Protein AF-A0A3S5E2Q2-F1 (afdb_monomer_lite)

Radius of gyration: 22.26 Å; chains: 1; bounding box: 46×41×60 Å

pLDDT: mean 88.85, std 8.79, range [41.34, 97.56]

Sequence (228 aa):
MKQDWILFTRDFDFSESFKSELSIQLEEKLYKLNNLDKNLKNPIKLIIGMEDLNQSISDGYIYIPAHVYIHDADKIYPITICWKSSDFNDLKAIQKSNLEGKKVDFEWCKDFPFDELKKTLSQEKKYEKINNLSYIIIPKYYPDLVINFNIKRPLFQNEKEIIENIFKKNKNVYVSNLIDDSIMLDFQVDSMNFKEEDFYKDMEYLKTSIKEISEQEFSNQIENVEIR

Foldseek 3Di:
DDLVQEAEPDDDLADPQRSVVLSVQAQVVLCVLQVNDPPDDDQKHKYFDPDPFPWDDDPQKTKGWIWIQGNQVRDIFIFIKMKHFPQDPDPVCNRNDNCVVGDMHIDGDPRPPNVVNNCSVPDDDDWDDAQQATEDADCPPPPKKKKAWAFQDDDDPVLQVVLQVLVVPDVQWDWDRQDPRMIIIHNVDPPVPDDPVVVVVVVVSVVVSVNVNSPDPCSNRTHYMYMD

Secondary structure (DSSP, 8-state):
---TTEEE-S-----HHHHHHHHHHHHHHHHHHTT--TTSPP-EEEEESSS----EEETTEEEEEEEEEETTTTEEEEEEEEEEESS-SSGGGTTTS--TT--EEEEE-TTS-HHHHHHHHHS----EEETTEEEEE--SSTTEEEEEEEESSPPPHHHHHHHHHHHTTSTT-E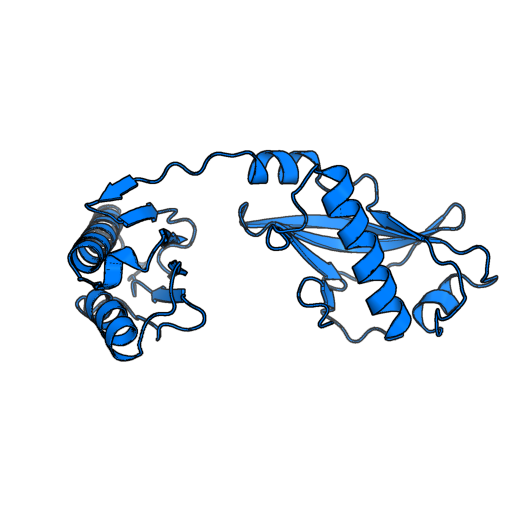E---BTTEEEEE----TTT--HHHHHHHHHHHHHHHHHHHTSGGGGGEEEEEE-

Structure (mmCIF, N/CA/C/O backbone):
data_AF-A0A3S5E2Q2-F1
#
_entry.id   AF-A0A3S5E2Q2-F1
#
loop_
_atom_site.group_PDB
_atom_site.id
_atom_site.type_symbol
_atom_site.label_atom_id
_atom_site.label_alt_id
_atom_site.label_comp_id
_atom_site.label_asym_id
_atom_site.label_entity_id
_atom_site.label_seq_id
_atom_site.pdbx_PDB_ins_code
_atom_site.Cartn_x
_atom_site.Cartn_y
_atom_site.Cartn_z
_atom_site.occupancy
_atom_site.B_iso_or_equiv
_atom_site.auth_seq_id
_atom_site.auth_comp_id
_atom_site.auth_asym_id
_atom_site.auth_atom_id
_atom_site.pdbx_PDB_model_num
ATOM 1 N N . MET A 1 1 ? 12.674 15.400 -7.526 1.00 41.34 1 MET A N 1
ATOM 2 C CA . MET A 1 1 ? 11.449 14.818 -6.936 1.00 41.34 1 MET A CA 1
ATOM 3 C C . MET A 1 1 ? 11.777 13.402 -6.526 1.00 41.34 1 MET A C 1
ATOM 5 O O . MET A 1 1 ? 12.450 12.717 -7.285 1.00 41.34 1 MET A O 1
ATOM 9 N N . LYS A 1 2 ? 11.424 13.017 -5.302 1.00 47.31 2 LYS A N 1
ATOM 10 C CA . LYS A 1 2 ? 11.762 11.708 -4.744 1.00 47.31 2 LYS A CA 1
ATOM 11 C C . LYS A 1 2 ? 10.851 10.658 -5.395 1.00 47.31 2 LYS A C 1
ATOM 13 O O . LYS A 1 2 ? 9.644 10.863 -5.466 1.00 47.31 2 LYS A O 1
ATOM 18 N N . GLN A 1 3 ? 11.448 9.605 -5.947 1.00 63.31 3 GLN A N 1
ATOM 19 C CA . GLN A 1 3 ? 10.796 8.530 -6.711 1.00 63.31 3 GLN A CA 1
ATOM 20 C C . GLN A 1 3 ? 10.057 7.558 -5.768 1.00 63.31 3 GLN A C 1
ATOM 22 O O . GLN A 1 3 ? 10.274 6.353 -5.817 1.00 63.31 3 GLN A O 1
ATOM 27 N N . ASP A 1 4 ? 9.221 8.071 -4.862 1.00 76.38 4 ASP A N 1
ATOM 28 C CA . ASP A 1 4 ? 8.740 7.312 -3.694 1.00 76.38 4 ASP A CA 1
ATOM 29 C C . ASP A 1 4 ? 7.794 6.140 -4.049 1.00 76.38 4 ASP A C 1
ATOM 31 O O . ASP A 1 4 ? 7.521 5.285 -3.205 1.00 76.38 4 ASP A O 1
ATOM 35 N N . TRP A 1 5 ? 7.332 6.053 -5.303 1.00 89.75 5 TRP A N 1
ATOM 36 C CA . TRP A 1 5 ? 6.455 4.983 -5.791 1.00 89.75 5 TRP A CA 1
ATOM 37 C C . TRP A 1 5 ? 7.191 3.833 -6.504 1.00 89.75 5 TRP A C 1
ATOM 39 O O . TRP A 1 5 ? 6.582 2.788 -6.740 1.00 89.75 5 TRP A O 1
ATOM 49 N N . ILE A 1 6 ? 8.490 3.977 -6.809 1.00 92.81 6 ILE A N 1
ATOM 50 C CA . ILE A 1 6 ? 9.323 2.886 -7.340 1.00 92.81 6 ILE A CA 1
ATOM 51 C C . ILE A 1 6 ? 10.301 2.418 -6.262 1.00 92.81 6 ILE A C 1
ATOM 53 O O . ILE A 1 6 ? 11.114 3.183 -5.752 1.00 92.81 6 ILE A O 1
ATOM 57 N N . LEU A 1 7 ? 10.259 1.127 -5.944 1.00 91.19 7 LEU A N 1
ATOM 58 C CA . LEU A 1 7 ? 11.210 0.462 -5.066 1.00 91.19 7 LEU A CA 1
ATOM 59 C C . LEU A 1 7 ? 12.163 -0.408 -5.882 1.00 91.19 7 LEU A C 1
ATOM 61 O O . LEU A 1 7 ? 11.762 -1.409 -6.474 1.00 91.19 7 LEU A O 1
ATOM 65 N N . PHE A 1 8 ? 13.444 -0.063 -5.842 1.00 89.69 8 PHE A N 1
ATOM 66 C CA . PHE A 1 8 ? 14.520 -0.926 -6.312 1.00 89.69 8 PHE A CA 1
ATOM 67 C C . PHE A 1 8 ? 15.005 -1.775 -5.134 1.00 89.69 8 PHE A C 1
ATOM 69 O O . PHE A 1 8 ? 15.515 -1.237 -4.155 1.00 89.69 8 PHE A O 1
ATOM 76 N N . THR A 1 9 ? 14.801 -3.093 -5.184 1.00 86.94 9 THR A N 1
ATOM 77 C CA . THR A 1 9 ? 15.109 -3.993 -4.051 1.00 86.94 9 THR A CA 1
ATOM 78 C C . THR A 1 9 ? 16.547 -4.506 -4.046 1.00 86.94 9 THR A C 1
ATOM 80 O O . THR A 1 9 ? 16.950 -5.188 -3.108 1.00 86.94 9 THR A O 1
ATOM 83 N N . ARG A 1 10 ? 17.319 -4.214 -5.095 1.00 79.88 10 ARG A N 1
ATOM 84 C CA . ARG A 1 10 ? 18.750 -4.516 -5.198 1.00 79.88 10 ARG A CA 1
ATOM 85 C C . ARG A 1 10 ? 19.470 -3.284 -5.747 1.00 79.88 10 ARG A C 1
ATOM 87 O O . ARG A 1 10 ? 18.849 -2.441 -6.398 1.00 79.88 10 ARG A O 1
ATOM 94 N N . ASP A 1 11 ? 20.777 -3.210 -5.522 1.00 73.69 11 ASP A N 1
ATOM 95 C CA . ASP A 1 11 ? 21.614 -2.185 -6.140 1.00 73.69 11 ASP A CA 1
ATOM 96 C C . ASP A 1 11 ? 21.771 -2.482 -7.632 1.00 73.69 11 ASP A C 1
ATOM 98 O O . ASP A 1 11 ? 22.485 -3.398 -8.048 1.00 73.69 11 ASP A O 1
ATOM 102 N N . PHE A 1 12 ? 21.057 -1.710 -8.445 1.00 78.19 12 PHE A N 1
ATOM 103 C CA . PHE A 1 12 ? 21.212 -1.724 -9.892 1.00 78.19 12 PHE A CA 1
ATOM 104 C C . PHE A 1 12 ? 22.205 -0.660 -10.319 1.00 78.19 12 PHE A C 1
ATOM 106 O O . PHE A 1 12 ? 22.134 0.478 -9.858 1.00 78.19 12 PHE A O 1
ATOM 113 N N . ASP A 1 13 ? 23.012 -0.989 -11.325 1.00 81.12 13 ASP A N 1
ATOM 114 C CA . ASP A 1 13 ? 23.841 -0.033 -12.071 1.00 81.12 13 ASP A CA 1
ATOM 115 C C . ASP A 1 13 ? 22.999 0.937 -12.935 1.00 81.12 13 ASP A C 1
ATOM 117 O O . ASP A 1 13 ? 23.451 1.433 -13.966 1.00 81.12 13 ASP A O 1
ATOM 121 N N . PHE A 1 14 ? 21.745 1.194 -12.561 1.00 89.00 14 PHE A N 1
ATOM 122 C CA . PHE A 1 14 ? 20.898 2.153 -13.250 1.00 89.00 14 PHE A CA 1
ATOM 123 C C . PHE A 1 14 ? 21.359 3.561 -12.905 1.00 89.00 14 PHE A C 1
ATOM 125 O O . PHE A 1 14 ? 21.438 3.922 -11.729 1.00 89.00 14 PHE A O 1
ATOM 132 N N . SER A 1 15 ? 21.630 4.368 -13.928 1.00 91.06 15 SER A N 1
ATOM 133 C CA . SER A 1 15 ? 21.950 5.774 -13.723 1.00 91.06 15 SER A CA 1
ATOM 134 C C . SER A 1 15 ? 20.762 6.504 -13.092 1.00 91.06 15 SER A C 1
ATOM 136 O O . SER A 1 15 ? 19.599 6.155 -13.314 1.00 91.06 15 SER A O 1
ATOM 138 N N . GLU A 1 16 ? 21.031 7.568 -12.340 1.00 90.44 16 GLU A N 1
ATOM 139 C CA . GLU A 1 16 ? 19.962 8.375 -11.738 1.00 90.44 16 GLU A CA 1
ATOM 140 C C . GLU A 1 16 ? 19.037 8.991 -12.799 1.00 90.44 16 GLU A C 1
ATOM 142 O O . GLU A 1 16 ? 17.820 9.028 -12.618 1.00 90.44 16 GLU A O 1
ATOM 147 N N . SER A 1 17 ? 19.590 9.382 -13.955 1.00 92.44 17 SER A N 1
ATOM 148 C CA . SER A 1 17 ? 18.786 9.845 -15.092 1.00 92.44 17 SER A CA 1
ATOM 149 C C . SER A 1 17 ? 17.863 8.752 -15.637 1.00 92.44 17 SER A C 1
ATOM 151 O O . SER A 1 17 ? 16.717 9.040 -15.959 1.00 92.44 17 SER A O 1
ATOM 153 N N . PHE A 1 18 ? 18.315 7.492 -15.674 1.00 92.31 18 PHE A N 1
ATOM 154 C CA . PHE A 1 18 ? 17.492 6.366 -16.110 1.00 92.31 18 PHE A CA 1
ATOM 155 C C . PHE A 1 18 ? 16.336 6.117 -15.144 1.00 92.31 18 PHE A C 1
ATOM 157 O O . PHE A 1 18 ? 15.191 6.030 -15.577 1.00 92.31 18 PHE A O 1
ATOM 164 N N . LYS A 1 19 ? 16.615 6.061 -13.835 1.00 91.81 19 LYS A N 1
ATOM 165 C CA . LYS A 1 19 ? 15.576 5.879 -12.807 1.00 91.81 19 LYS A CA 1
ATOM 166 C C . LYS A 1 19 ? 14.544 7.008 -12.849 1.00 91.81 19 LYS A C 1
ATOM 168 O O . LYS A 1 19 ? 13.346 6.753 -12.751 1.00 91.81 19 LYS A O 1
ATOM 173 N N . SER A 1 20 ? 15.008 8.246 -13.032 1.00 91.50 20 SER A N 1
ATOM 174 C CA . SER A 1 20 ? 14.138 9.420 -13.115 1.00 91.50 20 SER A CA 1
ATOM 175 C C . SER A 1 20 ? 13.231 9.368 -14.340 1.00 91.50 20 SER A C 1
ATOM 177 O O . SER A 1 20 ? 12.025 9.558 -14.210 1.00 91.50 20 SER A O 1
ATOM 179 N N . GLU A 1 21 ? 13.789 9.083 -15.512 1.00 93.12 21 GLU A N 1
ATOM 180 C CA . GLU A 1 21 ? 13.037 9.067 -16.767 1.00 93.12 21 GLU A CA 1
ATOM 181 C C . GLU A 1 21 ? 12.033 7.905 -16.816 1.00 93.12 21 GLU A C 1
ATOM 183 O O . GLU A 1 21 ? 10.875 8.096 -17.187 1.00 93.12 21 GLU A O 1
ATOM 188 N N . LEU A 1 22 ? 12.446 6.724 -16.336 1.00 93.75 22 LEU A N 1
ATOM 189 C CA . LEU A 1 22 ? 11.574 5.566 -16.127 1.00 93.75 22 LEU A CA 1
ATOM 190 C C . LEU A 1 22 ? 10.376 5.938 -15.247 1.00 93.75 22 LEU A C 1
ATOM 192 O O . LEU A 1 22 ? 9.230 5.677 -15.613 1.00 93.75 22 LEU A O 1
ATOM 196 N N . SER A 1 23 ? 10.643 6.569 -14.099 1.00 92.69 23 SER A N 1
ATOM 197 C CA . SER A 1 23 ? 9.610 7.002 -13.159 1.00 92.69 23 SER A CA 1
ATOM 198 C C . SER A 1 23 ? 8.630 7.973 -13.807 1.00 92.69 23 SER A C 1
ATOM 200 O O . SER A 1 23 ? 7.424 7.766 -13.725 1.00 92.69 23 SER A O 1
ATOM 202 N N . ILE A 1 24 ? 9.125 9.017 -14.469 1.00 91.31 24 ILE A N 1
ATOM 203 C CA . ILE A 1 24 ? 8.272 10.052 -15.064 1.00 91.31 24 ILE A CA 1
ATOM 204 C C . ILE A 1 24 ? 7.375 9.448 -16.148 1.00 91.31 24 ILE A C 1
ATOM 206 O O . ILE A 1 24 ? 6.155 9.608 -16.110 1.00 91.31 24 ILE A O 1
ATOM 210 N N . GLN A 1 25 ? 7.954 8.714 -17.100 1.00 94.19 25 GLN A N 1
ATOM 211 C CA . GLN A 1 25 ? 7.199 8.220 -18.250 1.00 94.19 25 GLN A CA 1
ATOM 212 C C . GLN A 1 25 ? 6.174 7.145 -17.872 1.00 94.19 25 GLN A C 1
ATOM 214 O O . GLN A 1 25 ? 5.041 7.181 -18.363 1.00 94.19 25 GLN A O 1
ATOM 219 N N . LEU A 1 26 ? 6.536 6.196 -17.001 1.00 93.81 26 LEU A N 1
ATOM 220 C CA . LEU A 1 26 ? 5.606 5.146 -16.579 1.00 93.81 26 LEU A CA 1
ATOM 221 C C . LEU A 1 26 ? 4.450 5.706 -15.747 1.00 93.81 26 LEU A C 1
ATOM 223 O O . LEU A 1 26 ? 3.305 5.287 -15.939 1.00 93.81 26 LEU A O 1
ATOM 227 N N . GLU A 1 27 ? 4.722 6.678 -14.876 1.00 91.06 27 GLU A N 1
ATOM 228 C CA . GLU A 1 27 ? 3.695 7.359 -14.090 1.00 91.06 27 GLU A CA 1
ATOM 229 C C . GLU A 1 27 ? 2.741 8.159 -14.987 1.00 91.06 27 GLU A C 1
ATOM 231 O O . GLU A 1 27 ? 1.521 8.025 -14.887 1.00 91.06 27 GLU A O 1
ATOM 236 N N . GLU A 1 28 ? 3.265 8.928 -15.945 1.00 89.56 28 GLU A N 1
ATOM 237 C CA . GLU A 1 28 ? 2.422 9.641 -16.907 1.00 89.56 28 GLU A CA 1
ATOM 238 C C . GLU A 1 28 ? 1.508 8.701 -17.699 1.00 89.56 28 GLU A C 1
ATOM 240 O O . GLU A 1 28 ? 0.336 9.019 -17.930 1.00 89.56 28 GLU A O 1
ATOM 245 N N . LYS A 1 29 ? 2.034 7.548 -18.131 1.00 90.50 29 LYS A N 1
ATOM 246 C CA . LYS A 1 29 ? 1.256 6.532 -18.850 1.00 90.50 29 LYS A CA 1
ATOM 247 C C . LYS A 1 29 ? 0.212 5.882 -17.947 1.00 90.50 29 LYS A C 1
ATOM 249 O O . LYS A 1 29 ? -0.908 5.672 -18.404 1.00 90.50 29 LYS A O 1
ATOM 254 N N . LEU A 1 30 ? 0.526 5.643 -16.674 1.00 88.81 30 LEU A N 1
ATOM 255 C CA . LEU A 1 30 ? -0.420 5.119 -15.688 1.00 88.81 30 LEU A CA 1
ATOM 256 C C . LEU A 1 30 ? -1.647 6.030 -15.536 1.00 88.81 30 LEU A C 1
ATOM 258 O O . LEU A 1 30 ? -2.782 5.554 -15.631 1.00 88.81 30 LEU A O 1
ATOM 262 N N . TYR A 1 31 ? -1.430 7.337 -15.346 1.00 84.62 31 TYR A N 1
ATOM 263 C CA . TYR A 1 31 ? -2.525 8.302 -15.198 1.00 84.62 31 TYR A CA 1
ATOM 264 C C . TYR A 1 31 ? -3.343 8.445 -16.489 1.00 84.62 31 TYR A C 1
ATOM 266 O O . TYR A 1 31 ? -4.573 8.490 -16.435 1.00 84.62 31 TYR A O 1
ATOM 274 N N . LYS A 1 32 ? -2.683 8.452 -17.659 1.00 83.94 32 LYS A N 1
ATOM 275 C CA . LYS A 1 32 ? -3.361 8.507 -18.968 1.00 83.94 32 LYS A CA 1
ATOM 276 C C . LYS A 1 32 ? -4.234 7.277 -19.227 1.00 83.94 32 LYS A C 1
ATOM 278 O O . LYS A 1 32 ? -5.341 7.427 -19.731 1.00 83.94 32 LYS A O 1
ATOM 283 N N . LEU A 1 33 ? -3.752 6.077 -18.901 1.00 73.81 33 LEU A N 1
ATOM 284 C CA . LEU A 1 33 ? -4.445 4.822 -19.223 1.00 73.81 33 LEU A CA 1
ATOM 285 C C . LEU A 1 33 ? -5.701 4.594 -18.380 1.00 73.81 33 LEU A C 1
ATOM 287 O O . LEU A 1 33 ? -6.652 3.977 -18.852 1.00 73.81 33 LEU A O 1
ATOM 291 N N . ASN A 1 34 ? -5.736 5.130 -17.162 1.00 67.31 34 ASN A N 1
ATOM 292 C CA . ASN A 1 34 ? -6.840 4.896 -16.236 1.00 67.31 34 ASN A CA 1
ATOM 293 C C . ASN A 1 34 ? -7.812 6.081 -16.101 1.00 67.31 34 ASN A C 1
ATOM 295 O O . ASN A 1 34 ? -8.714 6.012 -15.269 1.00 67.31 34 ASN A O 1
ATOM 299 N N . ASN A 1 35 ? -7.649 7.160 -16.885 1.00 67.06 35 ASN A N 1
ATOM 300 C CA . ASN A 1 35 ? -8.346 8.441 -16.666 1.00 67.06 35 ASN A CA 1
ATOM 301 C C . ASN A 1 35 ? -8.274 8.898 -15.197 1.00 67.06 35 ASN A C 1
ATOM 303 O O . ASN A 1 35 ? -9.215 9.497 -14.675 1.00 67.06 35 ASN A O 1
ATOM 307 N N . LEU A 1 36 ? -7.177 8.565 -14.515 1.00 66.88 36 LEU A N 1
ATOM 308 C CA . LEU A 1 36 ? -7.003 8.939 -13.121 1.00 66.88 36 LEU A CA 1
ATOM 309 C C . LEU A 1 36 ? -6.711 10.429 -13.071 1.00 66.88 36 LEU A C 1
ATOM 311 O O . LEU A 1 36 ? -5.894 10.938 -13.843 1.00 66.88 36 LEU A O 1
ATOM 315 N N . ASP A 1 37 ? -7.377 11.122 -12.152 1.00 61.66 37 ASP A N 1
ATOM 316 C CA . ASP A 1 37 ? -7.002 12.487 -11.824 1.00 61.66 37 ASP A CA 1
ATOM 317 C C . ASP A 1 37 ? -5.540 12.478 -11.354 1.00 61.66 37 ASP A C 1
ATOM 319 O O . ASP A 1 37 ? -5.174 11.723 -10.453 1.00 61.66 37 ASP A O 1
ATOM 323 N N . LYS A 1 38 ? -4.698 13.313 -11.971 1.00 60.50 38 LYS A N 1
ATOM 324 C CA . LYS A 1 38 ? -3.284 13.467 -11.598 1.00 60.50 38 LYS A CA 1
ATOM 325 C C . LYS A 1 38 ? -3.105 13.956 -10.155 1.00 60.50 38 LYS A C 1
ATOM 327 O O . LYS A 1 38 ? -1.994 13.906 -9.641 1.00 60.50 38 LYS A O 1
ATOM 332 N N . ASN A 1 39 ? -4.176 14.440 -9.524 1.00 57.09 39 ASN A N 1
ATOM 333 C CA . ASN A 1 39 ? -4.201 14.833 -8.118 1.00 57.09 39 ASN A CA 1
ATOM 334 C C . ASN A 1 39 ? -4.416 13.654 -7.151 1.00 57.09 39 ASN A C 1
ATOM 336 O O . ASN A 1 39 ? -4.304 13.842 -5.940 1.00 57.09 39 ASN A O 1
ATOM 340 N N . LEU A 1 40 ? -4.738 12.452 -7.645 1.00 63.94 40 LEU A N 1
ATOM 341 C CA . LEU A 1 40 ? -4.820 11.255 -6.808 1.00 63.94 40 LEU A CA 1
ATOM 342 C C . LEU A 1 40 ? -3.415 10.815 -6.391 1.00 63.94 40 LEU A C 1
ATOM 344 O O . LEU A 1 40 ? -2.482 10.821 -7.191 1.00 63.94 40 LEU A O 1
ATOM 348 N N . LYS A 1 41 ? -3.274 10.385 -5.133 1.00 70.50 41 LYS A N 1
ATOM 349 C CA . LYS A 1 41 ? -2.068 9.690 -4.668 1.00 70.50 41 LYS A CA 1
ATOM 350 C C . LYS A 1 41 ? -1.840 8.463 -5.557 1.00 70.50 41 LYS A C 1
ATOM 352 O O . LYS A 1 41 ? -2.800 7.755 -5.862 1.00 70.50 41 LYS A O 1
ATOM 357 N N . ASN A 1 42 ? -0.588 8.216 -5.955 1.00 76.81 42 ASN A N 1
ATOM 358 C CA . ASN A 1 42 ? -0.253 7.096 -6.834 1.00 76.81 42 ASN A CA 1
ATOM 359 C C . ASN A 1 42 ? -0.803 5.780 -6.235 1.00 76.81 42 ASN A C 1
ATOM 361 O O . ASN A 1 42 ? -0.443 5.433 -5.106 1.00 76.81 42 ASN A O 1
ATOM 365 N N . PRO A 1 43 ? -1.710 5.075 -6.940 1.00 84.12 43 PRO A N 1
ATOM 366 C CA . PRO A 1 43 ? -2.420 3.926 -6.383 1.00 84.12 43 PRO A CA 1
ATOM 367 C C . PRO A 1 43 ? -1.571 2.656 -6.331 1.00 84.12 43 PRO A C 1
ATOM 369 O O . PRO A 1 43 ? -2.016 1.637 -5.789 1.00 84.12 43 PRO A O 1
ATOM 372 N N . ILE A 1 44 ? -0.367 2.700 -6.906 1.00 90.81 44 ILE A N 1
ATOM 373 C CA . ILE A 1 44 ? 0.518 1.554 -7.005 1.00 90.81 44 ILE A CA 1
ATOM 374 C C . ILE A 1 44 ? 1.919 1.852 -6.480 1.00 90.81 44 ILE A C 1
ATOM 376 O O . ILE A 1 44 ? 2.402 2.982 -6.501 1.00 90.81 44 ILE A O 1
ATOM 380 N N . LYS A 1 45 ? 2.611 0.776 -6.114 1.00 93.12 45 LYS A N 1
ATOM 381 C CA . LYS A 1 45 ? 4.057 0.751 -5.934 1.00 93.12 45 LYS A CA 1
ATOM 382 C C . LYS A 1 45 ? 4.666 -0.210 -6.946 1.00 93.12 45 LYS A C 1
ATOM 384 O O . LYS A 1 45 ? 4.298 -1.385 -6.979 1.00 93.12 45 LYS A O 1
ATOM 389 N N . LEU A 1 46 ? 5.585 0.282 -7.769 1.00 94.25 46 LEU A N 1
ATOM 390 C CA . LEU A 1 46 ? 6.364 -0.548 -8.685 1.00 94.25 46 LEU A CA 1
ATOM 391 C C . LEU A 1 46 ? 7.594 -1.068 -7.950 1.00 94.25 46 LEU A C 1
ATOM 393 O O . LEU A 1 46 ? 8.321 -0.303 -7.326 1.00 94.25 46 LEU A O 1
ATOM 397 N N . ILE A 1 47 ? 7.842 -2.365 -8.028 1.00 93.75 47 ILE A N 1
ATOM 398 C CA . ILE A 1 47 ? 8.959 -3.023 -7.367 1.00 93.75 47 ILE A CA 1
ATOM 399 C C . ILE A 1 47 ? 9.805 -3.710 -8.433 1.00 93.75 47 ILE A C 1
ATOM 401 O O . ILE A 1 47 ? 9.330 -4.586 -9.154 1.00 93.75 47 ILE A O 1
ATOM 405 N N . ILE A 1 48 ? 11.070 -3.317 -8.534 1.00 91.69 48 ILE A N 1
ATOM 406 C CA . ILE A 1 48 ? 12.024 -3.864 -9.500 1.00 91.69 48 ILE A CA 1
ATOM 407 C C . ILE A 1 48 ? 13.122 -4.577 -8.715 1.00 91.69 48 ILE A C 1
ATOM 409 O O . ILE A 1 48 ? 13.740 -3.975 -7.835 1.00 91.69 48 ILE A O 1
ATOM 413 N N . GLY A 1 49 ? 13.373 -5.850 -9.045 1.00 86.94 49 GLY A N 1
ATOM 414 C CA . GLY A 1 49 ? 14.446 -6.636 -8.424 1.00 86.94 49 GLY A CA 1
ATOM 415 C C . GLY A 1 49 ? 14.049 -7.721 -7.432 1.00 86.94 49 GLY A C 1
ATOM 416 O O . GLY A 1 49 ? 14.935 -8.259 -6.760 1.00 86.94 49 GLY A O 1
ATOM 417 N N . MET A 1 50 ? 12.755 -8.008 -7.262 1.00 83.00 50 MET A N 1
ATOM 418 C CA . MET A 1 50 ? 12.327 -9.095 -6.369 1.00 83.00 50 MET A CA 1
ATOM 419 C C . MET A 1 50 ? 12.815 -10.452 -6.886 1.00 83.00 50 MET A C 1
ATOM 421 O O . MET A 1 50 ? 13.386 -11.234 -6.129 1.00 83.00 50 MET A O 1
ATOM 425 N N . GLU A 1 51 ? 12.672 -10.686 -8.187 1.00 77.06 51 GLU A N 1
ATOM 426 C CA . GLU A 1 51 ? 13.137 -11.893 -8.870 1.00 77.06 51 GLU A CA 1
ATOM 427 C C . GLU A 1 51 ? 14.470 -11.662 -9.589 1.00 77.06 51 GLU A C 1
ATOM 429 O O . GLU A 1 51 ? 14.960 -10.531 -9.697 1.00 77.06 51 GLU A O 1
ATOM 434 N N . ASP A 1 52 ? 15.071 -12.744 -10.085 1.00 68.56 52 ASP A N 1
ATOM 435 C CA . ASP A 1 52 ? 16.255 -12.641 -10.929 1.00 68.56 52 ASP A CA 1
ATOM 436 C C . ASP A 1 52 ? 15.917 -11.919 -12.233 1.00 68.56 52 ASP A C 1
ATOM 438 O O . ASP A 1 52 ? 15.038 -12.311 -13.001 1.00 68.56 52 ASP A O 1
ATOM 442 N N . LEU A 1 53 ? 16.646 -10.830 -12.475 1.00 65.44 53 LEU A N 1
ATOM 443 C CA . LEU A 1 53 ? 16.471 -9.940 -13.617 1.00 65.44 53 LEU A CA 1
ATOM 444 C C . LEU A 1 53 ? 17.056 -10.559 -14.881 1.00 65.44 53 LEU A C 1
ATOM 446 O O . LEU A 1 53 ? 18.006 -10.031 -15.463 1.00 65.44 53 LEU A O 1
ATOM 450 N N . ASN A 1 54 ? 16.484 -11.675 -15.318 1.00 72.50 54 ASN A N 1
ATOM 451 C CA . ASN A 1 54 ? 16.748 -12.222 -16.638 1.00 72.50 54 ASN A CA 1
ATOM 452 C C . ASN A 1 54 ? 16.156 -11.269 -17.678 1.00 72.50 54 ASN A C 1
ATOM 454 O O . ASN A 1 54 ? 15.045 -11.451 -18.168 1.00 72.50 54 ASN A O 1
ATOM 458 N N . GLN A 1 55 ? 16.906 -10.206 -17.971 1.00 82.31 55 GLN A N 1
ATOM 459 C CA . GLN A 1 55 ? 16.551 -9.240 -18.994 1.00 82.31 55 GLN A CA 1
ATOM 460 C C . GLN A 1 55 ? 16.496 -9.977 -20.327 1.00 82.31 55 GLN A C 1
ATOM 462 O O . GLN A 1 55 ? 17.456 -10.656 -20.706 1.00 82.31 55 GLN A O 1
ATOM 467 N N . SER A 1 56 ? 15.394 -9.825 -21.048 1.00 87.69 56 SER A N 1
ATOM 468 C CA . SER A 1 56 ? 15.294 -10.326 -22.415 1.00 87.69 56 SER A CA 1
ATOM 469 C C . SER A 1 56 ? 15.323 -9.160 -23.391 1.00 87.69 56 SER A C 1
ATOM 471 O O . SER A 1 56 ? 14.902 -8.047 -23.073 1.00 87.69 56 SER A O 1
ATOM 473 N N . ILE A 1 57 ? 15.890 -9.407 -24.570 1.00 89.00 57 ILE A N 1
ATOM 474 C CA . ILE A 1 57 ? 15.945 -8.437 -25.659 1.00 89.00 57 ILE A CA 1
ATOM 475 C C . ILE A 1 57 ? 15.197 -9.050 -26.835 1.00 89.00 57 ILE A C 1
ATOM 477 O O . ILE A 1 57 ? 15.594 -10.106 -27.323 1.00 89.00 57 ILE A O 1
ATOM 481 N N . SER A 1 58 ? 14.127 -8.395 -27.274 1.00 88.56 58 SER A N 1
ATOM 482 C CA . SER A 1 58 ? 13.343 -8.792 -28.449 1.00 88.56 58 SER A CA 1
ATOM 483 C C . SER A 1 58 ? 12.845 -7.547 -29.163 1.00 88.56 58 SER A C 1
ATOM 485 O O . SER A 1 58 ? 12.514 -6.561 -28.513 1.00 88.56 58 SER A O 1
ATOM 487 N N . ASP A 1 59 ? 12.814 -7.575 -30.494 1.00 86.12 59 ASP A N 1
ATOM 488 C CA . ASP A 1 59 ? 12.199 -6.527 -31.324 1.00 86.12 59 ASP A CA 1
ATOM 489 C C . ASP A 1 59 ? 12.687 -5.091 -31.029 1.00 86.12 59 ASP A C 1
ATOM 491 O O . ASP A 1 59 ? 11.947 -4.119 -31.167 1.00 86.12 59 ASP A O 1
ATOM 495 N N . GLY A 1 60 ? 13.951 -4.945 -30.609 1.00 86.12 60 GLY A N 1
ATOM 496 C CA . GLY A 1 60 ? 14.551 -3.652 -30.251 1.00 86.12 60 GLY A CA 1
ATOM 497 C C 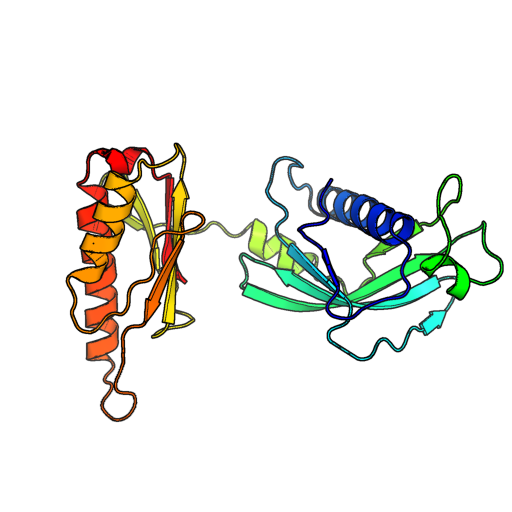. GLY A 1 60 ? 14.175 -3.124 -28.861 1.00 86.12 60 GLY A C 1
ATOM 498 O O . GLY A 1 60 ? 14.541 -1.999 -28.523 1.00 86.12 60 GLY A O 1
ATOM 499 N N . TYR A 1 61 ? 13.480 -3.922 -28.053 1.00 91.88 61 TYR A N 1
ATOM 500 C CA . TYR A 1 61 ? 13.131 -3.622 -26.669 1.00 91.88 61 TYR A CA 1
ATOM 501 C C . TYR A 1 61 ? 13.977 -4.434 -25.693 1.00 91.88 61 TYR A C 1
ATOM 503 O O . TYR A 1 61 ? 14.332 -5.583 -25.963 1.00 9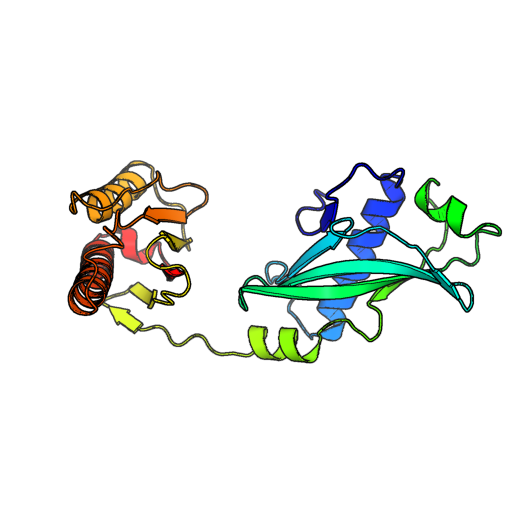1.88 61 TYR A O 1
ATOM 511 N N . ILE A 1 62 ? 14.247 -3.849 -24.528 1.00 91.88 62 ILE A N 1
ATOM 512 C CA . ILE A 1 62 ? 14.648 -4.588 -23.331 1.00 91.88 62 ILE A CA 1
ATOM 513 C C . ILE A 1 62 ? 13.421 -4.772 -22.458 1.00 91.88 62 ILE A C 1
ATOM 515 O O . ILE A 1 62 ? 12.705 -3.808 -22.201 1.00 91.88 62 ILE A O 1
ATOM 519 N N . TYR A 1 63 ? 13.227 -5.990 -21.970 1.00 92.94 63 TYR A N 1
ATOM 520 C CA . TYR A 1 63 ? 12.166 -6.365 -21.050 1.00 92.94 63 TYR A CA 1
ATOM 521 C C . TYR A 1 63 ? 12.766 -6.731 -19.698 1.00 92.94 63 TYR A C 1
ATOM 523 O O . TYR A 1 63 ? 13.733 -7.497 -19.628 1.00 92.94 63 TYR A O 1
ATOM 531 N N . ILE A 1 64 ? 12.176 -6.202 -18.630 1.00 91.12 64 ILE A N 1
ATOM 532 C CA . ILE A 1 64 ? 12.540 -6.516 -17.253 1.00 91.12 64 ILE A CA 1
ATOM 533 C C . ILE A 1 64 ? 11.316 -7.000 -16.477 1.00 91.12 64 ILE A C 1
ATOM 535 O O . ILE A 1 64 ? 10.290 -6.314 -16.494 1.00 91.12 64 ILE A O 1
ATOM 539 N N . PRO A 1 65 ? 11.439 -8.128 -15.750 1.00 92.81 65 PRO A N 1
ATOM 540 C CA . PRO A 1 65 ? 10.426 -8.538 -14.794 1.00 92.81 65 PRO A CA 1
ATOM 541 C C . PRO A 1 65 ? 10.393 -7.562 -13.615 1.00 92.81 65 PRO A C 1
ATOM 543 O O . PRO A 1 65 ? 11.422 -7.151 -13.069 1.00 92.81 65 PRO A O 1
ATOM 546 N N . ALA A 1 66 ? 9.188 -7.194 -13.217 1.00 94.00 66 ALA A N 1
ATOM 547 C CA . ALA A 1 66 ? 8.907 -6.314 -12.100 1.00 94.00 66 ALA A CA 1
ATOM 548 C C . ALA A 1 66 ? 7.624 -6.774 -11.402 1.00 94.00 66 ALA A C 1
ATOM 550 O O . ALA A 1 66 ? 6.979 -7.738 -11.807 1.00 94.00 66 ALA A O 1
ATOM 551 N N . HIS A 1 67 ? 7.260 -6.087 -10.331 1.00 94.62 67 HIS A N 1
ATOM 552 C CA . HIS A 1 67 ? 6.024 -6.332 -9.610 1.00 94.62 67 HIS A CA 1
ATOM 553 C C . HIS A 1 67 ? 5.282 -5.025 -9.394 1.00 94.62 67 HIS A C 1
ATOM 555 O O . HIS A 1 67 ? 5.887 -4.002 -9.087 1.00 94.62 67 HIS A O 1
ATOM 561 N N . VAL A 1 68 ? 3.963 -5.062 -9.513 1.00 94.50 68 VAL A N 1
ATOM 562 C CA . VAL A 1 68 ? 3.096 -3.939 -9.166 1.00 94.50 68 VAL A CA 1
ATOM 563 C C . VAL A 1 68 ? 2.279 -4.326 -7.954 1.00 94.50 68 VAL A C 1
ATOM 565 O O . VAL A 1 68 ? 1.492 -5.270 -7.997 1.00 94.50 68 VAL A O 1
ATOM 568 N N . TYR A 1 69 ? 2.472 -3.588 -6.868 1.00 92.88 69 TYR A N 1
ATOM 569 C CA . TYR A 1 69 ? 1.619 -3.657 -5.695 1.00 92.88 69 TYR A CA 1
ATOM 570 C C . TYR A 1 69 ? 0.513 -2.615 -5.813 1.00 92.88 69 TYR A C 1
ATOM 572 O O . TYR A 1 69 ? 0.803 -1.431 -5.962 1.00 92.88 69 TYR A O 1
ATOM 580 N N . ILE A 1 70 ? -0.743 -3.046 -5.736 1.00 89.56 70 ILE A N 1
ATOM 581 C CA . ILE A 1 70 ? -1.906 -2.156 -5.716 1.00 89.56 70 ILE A CA 1
ATOM 582 C C . ILE A 1 70 ? -2.330 -1.975 -4.259 1.00 89.56 70 ILE A C 1
ATOM 584 O O . ILE A 1 70 ? -2.825 -2.922 -3.647 1.00 89.56 70 ILE A O 1
ATOM 588 N N . HIS A 1 71 ? -2.166 -0.764 -3.720 1.00 82.69 71 HIS A N 1
ATOM 589 C CA . HIS A 1 71 ? -2.354 -0.478 -2.292 1.00 82.69 71 HIS A CA 1
ATOM 590 C C . HIS A 1 71 ? -3.759 -0.827 -1.781 1.00 82.69 71 HIS A C 1
ATOM 592 O O . HIS A 1 71 ? -3.915 -1.415 -0.714 1.00 82.69 71 HIS A O 1
ATOM 598 N N . ASP A 1 72 ? -4.799 -0.493 -2.545 1.00 78.25 72 ASP A N 1
ATOM 599 C CA . ASP A 1 72 ? -6.188 -0.718 -2.127 1.00 78.25 72 ASP A CA 1
ATOM 600 C C . ASP A 1 72 ? -6.663 -2.160 -2.304 1.00 78.25 72 ASP A C 1
ATOM 602 O O . ASP A 1 72 ? -7.508 -2.626 -1.545 1.00 78.25 72 ASP A O 1
ATOM 606 N N . ALA A 1 73 ? -6.119 -2.879 -3.287 1.00 80.81 73 ALA A N 1
ATOM 607 C CA . ALA A 1 73 ? -6.404 -4.303 -3.449 1.00 80.81 73 ALA A CA 1
ATOM 608 C C . ALA A 1 73 ? -5.588 -5.155 -2.479 1.00 80.81 73 ALA A C 1
ATOM 610 O O . ALA A 1 73 ? -5.935 -6.315 -2.250 1.00 80.81 73 ALA A O 1
ATOM 611 N N . ASP A 1 74 ? -4.483 -4.589 -1.992 1.00 82.38 74 ASP A N 1
ATOM 612 C CA . ASP A 1 74 ? -3.470 -5.271 -1.218 1.00 82.38 74 ASP A CA 1
ATOM 613 C C . ASP A 1 74 ? -3.058 -6.594 -1.895 1.00 82.38 74 ASP A C 1
ATOM 615 O O . ASP A 1 74 ? -3.192 -7.713 -1.383 1.00 82.38 74 ASP A O 1
ATOM 619 N N . LYS A 1 75 ? -2.653 -6.426 -3.157 1.00 87.56 75 LYS A N 1
ATOM 620 C CA . LYS A 1 75 ? -2.268 -7.488 -4.085 1.00 87.56 75 LYS A CA 1
ATOM 621 C C . LYS A 1 75 ? -1.039 -7.072 -4.865 1.00 87.56 75 LYS A C 1
ATOM 623 O O . LYS A 1 75 ? -0.925 -5.920 -5.285 1.00 87.56 75 LYS A O 1
ATOM 628 N N . ILE A 1 76 ? -0.160 -8.040 -5.083 1.00 92.44 76 ILE A N 1
ATOM 629 C CA . ILE A 1 76 ? 1.031 -7.908 -5.913 1.00 92.44 76 ILE A CA 1
ATOM 630 C C . ILE A 1 76 ? 0.803 -8.702 -7.199 1.00 92.44 76 ILE A C 1
ATOM 632 O O . ILE A 1 76 ? 0.358 -9.848 -7.145 1.00 92.44 76 ILE A O 1
ATOM 636 N N . TYR A 1 77 ? 1.134 -8.096 -8.334 1.00 93.44 77 TYR A N 1
ATOM 637 C CA . TYR A 1 77 ? 1.081 -8.724 -9.649 1.00 93.44 77 TYR A CA 1
ATOM 638 C C . TYR A 1 77 ? 2.485 -8.761 -10.255 1.00 93.44 77 TYR A C 1
ATOM 640 O O . TYR A 1 77 ? 3.126 -7.705 -10.305 1.00 93.44 77 TYR A O 1
ATOM 648 N N . PRO A 1 78 ? 2.972 -9.926 -10.714 1.00 93.44 78 PRO A N 1
ATOM 649 C CA . PRO A 1 78 ? 4.159 -9.977 -11.553 1.00 93.44 78 PRO A CA 1
ATOM 650 C C . PRO A 1 78 ? 3.828 -9.341 -12.904 1.00 93.44 78 PRO A C 1
ATOM 652 O O . PRO A 1 78 ? 2.769 -9.597 -13.477 1.00 93.44 78 PRO A O 1
ATOM 655 N N . ILE A 1 79 ? 4.719 -8.485 -13.387 1.00 94.69 79 ILE A N 1
ATOM 656 C CA . ILE A 1 79 ? 4.552 -7.748 -14.638 1.00 94.69 79 ILE A CA 1
ATOM 657 C C . ILE A 1 79 ? 5.884 -7.631 -15.370 1.00 94.69 79 ILE A C 1
ATOM 659 O O . ILE A 1 79 ? 6.953 -7.890 -14.812 1.00 94.69 79 ILE A O 1
ATOM 663 N N . THR A 1 80 ? 5.826 -7.109 -16.587 1.00 94.62 80 THR A N 1
ATOM 664 C CA . THR A 1 80 ? 7.000 -6.738 -17.357 1.00 94.62 80 THR A CA 1
ATOM 665 C C . THR A 1 80 ? 6.967 -5.240 -17.648 1.00 94.62 80 THR A C 1
ATOM 667 O O . THR A 1 80 ? 5.960 -4.671 -18.075 1.00 94.62 80 THR A O 1
ATOM 670 N N . ILE A 1 81 ? 8.099 -4.577 -17.439 1.00 94.81 81 ILE A N 1
ATOM 671 C CA . ILE A 1 81 ? 8.347 -3.233 -17.968 1.00 94.81 81 ILE A CA 1
ATOM 672 C C . ILE A 1 81 ? 9.319 -3.351 -19.129 1.00 94.81 81 ILE A C 1
ATOM 674 O O . ILE A 1 81 ? 10.210 -4.205 -19.114 1.00 94.81 81 ILE A O 1
ATOM 678 N N . CYS A 1 82 ? 9.167 -2.507 -20.141 1.00 94.50 82 CYS A N 1
ATOM 679 C CA . CYS A 1 82 ? 10.100 -2.510 -21.254 1.00 94.50 82 CYS A CA 1
ATOM 680 C C . CYS A 1 82 ? 10.489 -1.111 -21.690 1.00 94.50 82 CYS A C 1
ATOM 682 O O . CYS A 1 82 ? 9.823 -0.125 -21.375 1.00 94.50 82 CYS A O 1
ATOM 684 N N . TRP A 1 83 ? 11.599 -1.027 -22.409 1.00 94.44 83 TRP A N 1
ATOM 685 C CA . TRP A 1 83 ? 11.997 0.210 -23.056 1.00 94.44 83 TRP A CA 1
ATOM 686 C C . TRP A 1 83 ? 12.804 -0.049 -24.311 1.00 94.44 83 TRP A C 1
ATOM 688 O O . TRP A 1 83 ? 13.375 -1.122 -24.509 1.00 94.44 83 TRP A O 1
ATOM 698 N N . LYS A 1 84 ? 12.872 0.979 -25.147 1.00 93.88 84 LYS A N 1
ATOM 699 C CA . LYS A 1 84 ? 13.702 1.016 -26.349 1.00 93.88 84 LYS A CA 1
ATOM 700 C C . LYS A 1 84 ? 14.332 2.389 -26.511 1.00 93.88 84 LYS A C 1
ATOM 702 O O . LYS A 1 84 ? 13.913 3.359 -25.883 1.00 93.88 84 LYS A O 1
ATOM 707 N N . SER A 1 85 ? 15.317 2.478 -27.392 1.00 91.50 85 SER A N 1
ATOM 708 C CA . SER A 1 85 ? 15.894 3.753 -27.798 1.00 91.50 85 SER A CA 1
ATOM 709 C C . SER A 1 85 ? 16.353 3.702 -29.247 1.00 91.50 85 SER A C 1
ATOM 711 O O . SER A 1 85 ? 16.849 2.674 -29.704 1.00 91.50 85 SER A O 1
ATOM 713 N N . SER A 1 86 ? 16.208 4.822 -29.954 1.00 88.06 86 SER A N 1
ATOM 714 C CA . SER A 1 86 ? 16.835 5.050 -31.260 1.00 88.06 86 SER A CA 1
ATOM 715 C C . SER A 1 86 ? 18.277 5.547 -31.158 1.00 88.06 86 SER A C 1
ATOM 717 O O . SER A 1 86 ? 19.005 5.507 -32.145 1.00 88.06 86 SER A O 1
ATOM 719 N N . ASP A 1 87 ? 18.683 6.035 -29.986 1.00 88.69 87 ASP A N 1
ATOM 720 C CA . ASP A 1 87 ? 19.920 6.802 -29.807 1.00 88.69 87 ASP A CA 1
ATOM 721 C C . ASP A 1 87 ? 21.071 5.933 -29.274 1.00 88.69 87 ASP A C 1
ATOM 723 O O . ASP A 1 87 ? 22.188 6.412 -29.073 1.00 88.69 87 ASP A O 1
ATOM 727 N N . PHE A 1 88 ? 20.809 4.643 -29.045 1.00 86.06 88 PHE A N 1
ATOM 728 C CA . PHE A 1 88 ? 21.777 3.672 -28.550 1.00 86.06 88 PHE A CA 1
ATOM 729 C C . PHE A 1 88 ? 21.871 2.463 -29.479 1.00 86.06 88 PHE A C 1
ATOM 731 O O . PHE A 1 88 ? 20.872 1.811 -29.769 1.00 86.06 88 PHE A O 1
ATOM 738 N N . ASN A 1 89 ? 23.099 2.119 -29.873 1.00 82.38 89 ASN A N 1
ATOM 739 C CA . ASN A 1 89 ? 23.384 0.893 -30.628 1.00 82.38 89 ASN A CA 1
ATOM 740 C C . ASN A 1 89 ? 23.420 -0.348 -29.722 1.00 82.38 89 ASN A C 1
ATOM 742 O O . ASN A 1 89 ? 23.004 -1.427 -30.134 1.00 82.38 89 ASN A O 1
ATOM 746 N N . ASP A 1 90 ? 23.920 -0.196 -28.490 1.00 84.75 90 ASP A N 1
ATOM 747 C CA . ASP A 1 90 ? 23.868 -1.231 -27.456 1.00 84.75 90 ASP A CA 1
ATOM 748 C C . ASP A 1 90 ? 22.770 -0.888 -26.451 1.00 84.75 90 ASP A C 1
ATOM 750 O O . ASP A 1 90 ? 22.907 0.027 -25.634 1.00 84.75 90 ASP A O 1
ATOM 754 N N . LEU A 1 91 ? 21.676 -1.645 -26.503 1.00 79.62 91 LEU A N 1
ATOM 755 C CA . LEU A 1 91 ? 20.535 -1.431 -25.623 1.00 79.62 91 LEU A CA 1
ATOM 756 C C . LEU A 1 91 ? 20.908 -1.646 -24.146 1.00 79.62 91 LEU A C 1
ATOM 758 O O . LEU A 1 91 ? 20.374 -0.959 -23.275 1.00 79.62 91 LEU A O 1
ATOM 762 N N . LYS A 1 92 ? 21.851 -2.547 -23.832 1.00 81.00 92 LYS A N 1
ATOM 763 C CA . LYS A 1 92 ? 22.252 -2.807 -22.436 1.00 81.00 92 LYS A CA 1
ATOM 764 C C . LYS A 1 92 ? 22.979 -1.614 -21.819 1.00 81.00 92 LYS A C 1
ATOM 766 O O . LYS A 1 92 ? 22.911 -1.411 -20.608 1.00 81.00 92 LYS A O 1
ATOM 771 N N . ALA A 1 93 ? 23.623 -0.788 -22.644 1.00 86.38 93 ALA A N 1
ATOM 772 C CA . ALA A 1 93 ? 24.297 0.425 -22.196 1.00 86.38 93 ALA A CA 1
ATOM 773 C C . ALA A 1 93 ? 23.320 1.531 -21.760 1.00 86.38 93 ALA A C 1
ATOM 775 O O . ALA A 1 93 ? 23.724 2.416 -21.001 1.00 86.38 93 ALA A O 1
ATOM 776 N N . ILE A 1 94 ? 22.049 1.482 -22.187 1.00 89.00 94 ILE A N 1
ATOM 777 C CA . ILE A 1 94 ? 21.028 2.490 -21.850 1.00 89.00 94 ILE A CA 1
ATOM 778 C C . ILE A 1 94 ? 20.912 2.646 -20.330 1.00 89.00 94 ILE A C 1
ATOM 780 O O . ILE A 1 94 ? 20.972 3.762 -19.820 1.00 89.00 94 ILE A O 1
ATOM 784 N N . GLN A 1 95 ? 20.821 1.523 -19.610 1.00 88.00 95 GLN A N 1
ATOM 785 C CA . GLN A 1 95 ? 20.616 1.475 -18.158 1.00 88.00 95 GLN A CA 1
ATOM 786 C C . GLN A 1 95 ? 21.689 2.241 -17.375 1.00 88.00 95 GLN A C 1
ATOM 788 O O . GLN A 1 95 ? 21.374 2.931 -16.411 1.00 88.00 95 GLN A O 1
ATOM 793 N N . LYS A 1 96 ? 22.952 2.154 -17.809 1.00 89.50 96 LYS A N 1
ATOM 794 C CA . LYS A 1 96 ? 24.100 2.758 -17.110 1.00 89.50 96 LYS A CA 1
ATOM 795 C C . LYS A 1 96 ? 24.445 4.165 -17.603 1.00 89.50 96 LYS A C 1
ATOM 797 O O . LYS A 1 96 ? 25.311 4.829 -17.041 1.00 89.50 96 LYS A O 1
ATOM 802 N N . SER A 1 97 ? 23.809 4.616 -18.680 1.00 87.44 97 SER A N 1
ATOM 803 C CA . SER A 1 97 ? 24.163 5.864 -19.352 1.00 87.44 97 SER A CA 1
ATOM 804 C C . SER A 1 97 ? 23.431 7.065 -18.769 1.00 87.44 97 SER A C 1
ATOM 806 O O . SER A 1 97 ? 22.307 6.941 -18.290 1.00 87.44 97 SER A O 1
ATOM 808 N N . ASN A 1 98 ? 24.030 8.255 -18.885 1.00 89.19 98 ASN A N 1
ATOM 809 C CA . ASN A 1 98 ? 23.274 9.499 -18.749 1.00 89.19 98 ASN A CA 1
ATOM 810 C C . ASN A 1 98 ? 22.300 9.620 -19.936 1.00 89.19 98 ASN A C 1
ATOM 812 O O . ASN A 1 98 ? 22.727 9.482 -21.093 1.00 89.19 98 ASN A O 1
ATOM 816 N N . LEU A 1 99 ? 21.017 9.826 -19.639 1.00 90.06 99 LEU A N 1
ATOM 817 C CA . LEU A 1 99 ? 19.936 9.952 -20.618 1.00 90.06 99 LEU A CA 1
ATOM 818 C C . LEU A 1 99 ? 19.656 11.397 -21.053 1.00 90.06 99 LEU A C 1
ATOM 820 O O . LEU A 1 99 ? 18.807 11.614 -21.910 1.00 90.06 99 LEU A O 1
ATOM 824 N N . GLU A 1 100 ? 20.365 12.388 -20.511 1.00 88.50 100 GLU A N 1
ATOM 825 C CA . GLU A 1 100 ? 20.184 13.791 -20.892 1.00 88.50 100 GLU A CA 1
ATOM 826 C C . GLU A 1 100 ? 20.336 14.000 -22.411 1.00 88.50 100 GLU A C 1
ATOM 828 O O . GLU A 1 100 ? 21.355 13.650 -23.010 1.00 88.50 100 GLU A O 1
ATOM 833 N N . GLY A 1 101 ? 19.290 14.546 -23.041 1.00 85.44 101 GLY A N 1
ATOM 834 C CA . GLY A 1 101 ? 19.238 14.780 -24.488 1.00 85.44 101 GLY A CA 1
ATOM 835 C C . GLY A 1 101 ? 19.065 13.524 -25.352 1.00 85.44 101 GLY A C 1
ATOM 836 O O . GLY A 1 101 ? 19.106 13.640 -26.575 1.00 85.44 101 GLY A O 1
ATOM 837 N N . LYS A 1 102 ? 18.861 12.345 -24.750 1.00 90.31 102 LYS A N 1
ATOM 838 C CA . LYS A 1 102 ? 18.646 11.071 -25.450 1.00 90.31 102 LYS A CA 1
ATOM 839 C C . LYS A 1 102 ? 17.193 10.626 -25.341 1.00 90.31 102 LYS A C 1
ATOM 841 O O . LYS A 1 102 ? 16.537 10.845 -24.328 1.00 90.31 102 LYS A O 1
ATOM 846 N N . LYS A 1 103 ? 16.696 9.954 -26.373 1.00 89.44 103 LYS A N 1
ATOM 847 C CA . LYS A 1 103 ? 15.330 9.430 -26.439 1.00 89.44 103 LYS A CA 1
ATOM 848 C C . LYS A 1 103 ? 15.290 7.982 -25.987 1.00 89.44 103 LYS A C 1
ATOM 850 O O . LYS A 1 103 ? 15.780 7.097 -26.687 1.00 89.44 103 LYS A O 1
ATOM 855 N N . VAL A 1 104 ? 14.685 7.737 -24.833 1.00 94.25 104 VAL A N 1
ATOM 856 C CA . VAL A 1 104 ? 14.365 6.393 -24.344 1.00 94.25 104 VAL A CA 1
ATOM 857 C C . VAL A 1 104 ? 12.872 6.351 -24.064 1.00 94.25 104 VAL A C 1
ATOM 859 O O . VAL A 1 104 ? 12.375 7.187 -23.314 1.00 94.25 104 VAL A O 1
ATOM 862 N N . ASP A 1 105 ? 12.172 5.397 -24.673 1.00 95.00 105 ASP A N 1
ATOM 863 C CA . ASP A 1 105 ? 10.729 5.228 -24.507 1.00 95.00 105 ASP A CA 1
ATOM 864 C C . ASP A 1 105 ? 10.467 4.081 -23.529 1.00 95.00 105 ASP A C 1
ATOM 866 O O . ASP A 1 105 ? 10.744 2.927 -23.863 1.00 95.00 105 ASP A O 1
ATOM 870 N N . PHE A 1 106 ? 9.918 4.384 -22.351 1.00 95.75 106 PHE A N 1
ATOM 871 C CA . PHE A 1 106 ? 9.542 3.396 -21.332 1.00 95.75 106 PHE A CA 1
ATOM 872 C C . PHE A 1 106 ? 8.061 3.029 -21.423 1.00 95.75 106 PHE A C 1
ATOM 874 O O . PHE A 1 106 ? 7.211 3.909 -21.534 1.00 95.75 106 PHE A O 1
ATOM 881 N N . GLU A 1 107 ? 7.721 1.747 -21.351 1.00 95.06 107 GLU A N 1
ATOM 882 C CA . GLU A 1 107 ? 6.366 1.222 -21.549 1.00 95.06 107 GLU A CA 1
ATOM 883 C C . GLU A 1 107 ? 5.985 0.199 -20.467 1.00 95.06 107 GLU A C 1
ATOM 885 O O . GLU A 1 107 ? 6.803 -0.614 -20.022 1.00 95.06 107 GLU A O 1
ATOM 890 N N . TRP A 1 108 ? 4.699 0.205 -20.106 1.00 94.44 108 TRP A N 1
ATOM 891 C CA . TRP A 1 108 ? 4.059 -0.928 -19.442 1.00 94.44 108 TRP A CA 1
ATOM 892 C C . TRP A 1 108 ? 3.813 -2.022 -20.486 1.00 94.44 108 TRP A C 1
ATOM 894 O O . TRP A 1 108 ? 3.250 -1.744 -21.547 1.00 94.44 108 TRP A O 1
ATOM 904 N N . CYS A 1 109 ? 4.226 -3.262 -20.218 1.00 94.00 109 CYS A N 1
ATOM 905 C CA . CYS A 1 109 ? 3.918 -4.364 -21.127 1.00 94.00 109 CYS A CA 1
ATOM 906 C C . CYS A 1 109 ? 2.450 -4.803 -21.009 1.00 94.00 109 CYS A C 1
ATOM 908 O O . CYS A 1 109 ? 1.684 -4.332 -20.170 1.00 94.00 109 CYS A O 1
ATOM 910 N N . LYS A 1 110 ? 2.049 -5.728 -21.890 1.00 90.56 110 LYS A N 1
ATOM 911 C CA . LYS A 1 110 ? 0.670 -6.239 -21.986 1.00 90.56 110 LYS A CA 1
ATOM 912 C C . LYS A 1 110 ? 0.184 -6.973 -20.734 1.00 90.56 110 LYS A C 1
ATOM 914 O O . LYS A 1 110 ? -1.015 -7.164 -20.589 1.00 90.56 110 LYS A O 1
ATOM 919 N N . ASP A 1 111 ? 1.105 -7.429 -19.897 1.00 92.88 111 ASP A N 1
ATOM 920 C CA . ASP A 1 111 ? 0.834 -8.139 -18.649 1.00 92.88 111 ASP A CA 1
ATOM 921 C C . ASP A 1 111 ? 0.566 -7.195 -17.467 1.00 92.88 111 ASP A C 1
ATOM 923 O O . ASP A 1 111 ? 0.267 -7.661 -16.371 1.00 92.88 111 ASP A O 1
ATOM 927 N N . PHE A 1 112 ? 0.629 -5.873 -17.668 1.00 93.50 112 PHE A N 1
ATOM 928 C CA . PHE A 1 112 ? 0.228 -4.925 -16.638 1.00 93.50 112 PHE A CA 1
ATOM 929 C C . PHE A 1 112 ? -1.275 -5.075 -16.309 1.00 93.50 112 PHE A C 1
ATOM 931 O O . PHE A 1 112 ? -2.104 -5.050 -17.225 1.00 93.50 112 PHE A O 1
ATOM 938 N N . PRO A 1 113 ? -1.656 -5.183 -15.019 1.00 91.00 113 PRO A N 1
ATOM 939 C CA . PRO A 1 113 ? -3.010 -5.537 -14.583 1.00 91.00 113 PRO A CA 1
ATOM 940 C C . PRO A 1 113 ? -3.970 -4.334 -14.632 1.00 91.00 113 PRO A C 1
ATOM 942 O O . PRO A 1 113 ? -4.437 -3.832 -13.605 1.00 91.00 113 PRO A O 1
ATOM 945 N N . PHE A 1 114 ? -4.232 -3.813 -15.835 1.00 86.56 114 PHE A N 1
ATOM 946 C CA . PHE A 1 114 ? -5.072 -2.625 -16.030 1.00 86.56 114 PHE A CA 1
ATOM 947 C C . PHE A 1 114 ? -6.507 -2.833 -15.547 1.00 86.56 114 PHE A C 1
ATOM 949 O O . PHE A 1 114 ? -7.062 -1.953 -14.889 1.00 86.56 114 PHE A O 1
ATOM 956 N N . ASP A 1 115 ? -7.106 -3.983 -15.850 1.00 85.50 115 ASP A N 1
ATOM 957 C CA . ASP A 1 115 ? -8.499 -4.257 -15.501 1.00 85.50 115 ASP A CA 1
ATOM 958 C C . ASP A 1 115 ? -8.676 -4.416 -13.988 1.00 85.50 115 ASP A C 1
ATOM 960 O O . ASP A 1 115 ? -9.623 -3.872 -13.413 1.00 85.50 115 ASP A O 1
ATOM 964 N N . GLU A 1 116 ? -7.744 -5.094 -13.317 1.00 86.88 116 GLU A N 1
ATOM 965 C CA . GLU A 1 116 ? -7.728 -5.224 -11.862 1.00 86.88 116 GLU A CA 1
ATOM 966 C C . GLU A 1 116 ? -7.528 -3.870 -11.192 1.00 86.88 116 GLU A C 1
ATOM 968 O O . GLU A 1 116 ? -8.278 -3.536 -10.274 1.00 86.88 116 GLU A O 1
ATOM 973 N N . LEU A 1 117 ? -6.567 -3.072 -11.668 1.00 86.19 117 LEU A N 1
ATOM 974 C CA . LEU A 1 117 ? -6.326 -1.733 -11.142 1.00 86.19 117 LEU A CA 1
ATOM 975 C C . LEU A 1 117 ? -7.572 -0.858 -11.293 1.00 86.19 117 LEU A C 1
ATOM 977 O O . LEU A 1 117 ? -8.037 -0.274 -10.316 1.00 86.19 117 LEU A O 1
ATOM 981 N N . LYS A 1 118 ? -8.166 -0.819 -12.488 1.00 82.69 118 LYS A N 1
ATOM 982 C CA . LYS A 1 118 ? -9.390 -0.056 -12.744 1.00 82.69 118 LYS A CA 1
ATOM 983 C C . LYS A 1 118 ? -10.536 -0.524 -11.856 1.00 82.69 118 LYS A C 1
ATOM 985 O O . LYS A 1 118 ? -11.229 0.305 -11.268 1.00 82.69 118 LYS A O 1
ATOM 990 N N . LYS A 1 119 ? -10.728 -1.838 -11.723 1.00 82.94 119 LYS A N 1
ATOM 991 C CA . LYS A 1 119 ? -11.760 -2.413 -10.857 1.00 82.94 119 LYS A CA 1
ATOM 992 C C . LYS A 1 119 ? -11.564 -1.971 -9.412 1.00 82.94 119 LYS A C 1
ATOM 994 O O . LYS A 1 119 ? -12.517 -1.474 -8.823 1.00 82.94 119 LYS A O 1
ATOM 999 N N . THR A 1 120 ? -10.351 -2.088 -8.876 1.00 81.38 120 THR A N 1
ATOM 1000 C CA . THR A 1 120 ? -10.024 -1.666 -7.509 1.00 81.38 120 THR A CA 1
ATOM 1001 C C . THR A 1 120 ? -10.284 -0.179 -7.293 1.00 81.38 120 THR A C 1
ATOM 1003 O O . THR A 1 120 ? -10.920 0.178 -6.310 1.00 81.38 120 THR A O 1
ATOM 1006 N N . LEU A 1 121 ? -9.863 0.681 -8.222 1.00 78.00 121 LEU A N 1
ATOM 1007 C CA . LEU A 1 121 ? -10.028 2.133 -8.090 1.00 78.00 121 LEU A CA 1
ATOM 1008 C C . LEU A 1 121 ? -11.474 2.599 -8.284 1.00 78.00 121 LEU A C 1
ATOM 1010 O O . LEU A 1 121 ? -11.870 3.627 -7.745 1.00 78.00 121 LEU A O 1
ATOM 1014 N N . SER A 1 122 ? -12.272 1.846 -9.041 1.00 76.00 122 SER A N 1
ATOM 1015 C CA . SER A 1 122 ? -13.702 2.119 -9.230 1.00 76.00 122 SER A CA 1
ATOM 1016 C C . SER A 1 122 ? -14.597 1.517 -8.146 1.00 76.00 122 SER A C 1
ATOM 1018 O O . SER A 1 122 ? -15.792 1.812 -8.105 1.00 76.00 122 SER A O 1
ATOM 1020 N N . GLN A 1 123 ? -14.056 0.641 -7.295 1.00 77.88 123 GLN A N 1
ATOM 1021 C CA . GLN A 1 123 ? -14.845 -0.037 -6.283 1.00 77.88 123 GLN A CA 1
ATOM 1022 C C . GLN A 1 123 ? -15.181 0.938 -5.156 1.00 77.88 123 GLN A C 1
ATOM 1024 O O . GLN A 1 123 ? -14.316 1.366 -4.396 1.00 77.88 123 GLN A O 1
ATOM 1029 N N . GLU A 1 124 ? -16.465 1.260 -5.025 1.00 77.50 124 GLU A N 1
ATOM 1030 C CA . GLU A 1 124 ? -16.948 2.092 -3.932 1.00 77.50 124 GLU A CA 1
ATOM 1031 C C . GLU A 1 124 ? -16.732 1.367 -2.594 1.00 77.50 124 GLU A C 1
ATOM 1033 O O . GLU A 1 124 ? -17.279 0.284 -2.346 1.00 77.50 124 GLU A O 1
ATOM 1038 N N . LYS A 1 125 ? -15.902 1.959 -1.728 1.00 82.06 125 LYS A N 1
ATOM 1039 C CA . LYS A 1 125 ? -15.721 1.495 -0.352 1.00 82.06 125 LYS A CA 1
ATOM 1040 C C . LYS A 1 125 ? -17.009 1.784 0.422 1.00 82.06 125 LYS A C 1
ATOM 1042 O O . LYS A 1 125 ? -17.452 2.927 0.506 1.00 82.06 125 LYS A O 1
ATOM 1047 N N . LYS A 1 126 ? -17.615 0.742 0.993 1.00 86.81 126 LYS A N 1
ATOM 1048 C CA . LYS A 1 126 ? -18.806 0.875 1.838 1.00 86.81 126 LYS A CA 1
ATOM 1049 C C . LYS A 1 126 ? -18.375 1.134 3.272 1.00 86.81 126 LYS A C 1
ATOM 1051 O O . LYS A 1 126 ? -18.004 0.201 3.977 1.00 86.81 126 LYS A O 1
ATOM 1056 N N . TYR A 1 127 ? -18.427 2.394 3.674 1.00 91.19 127 TYR A N 1
ATOM 1057 C CA . TYR A 1 127 ? -18.159 2.780 5.051 1.00 91.19 127 TYR A CA 1
ATOM 1058 C C . TYR A 1 127 ? -19.407 2.615 5.914 1.00 91.19 127 TYR A C 1
ATOM 1060 O O . TYR A 1 127 ? -20.510 3.012 5.533 1.00 91.19 127 TYR A O 1
ATOM 1068 N N . GLU A 1 128 ? -19.209 2.070 7.105 1.00 94.69 128 GLU A N 1
ATOM 1069 C CA . GLU A 1 128 ? -20.131 2.251 8.214 1.00 94.69 128 GLU A CA 1
ATOM 1070 C C . GLU A 1 128 ? -19.962 3.668 8.774 1.00 94.69 128 GLU A C 1
ATOM 1072 O O . GLU A 1 128 ? -18.914 4.301 8.614 1.00 94.69 128 GLU A O 1
ATOM 1077 N N . LYS A 1 129 ? -21.006 4.198 9.414 1.00 94.44 129 LYS A N 1
ATOM 1078 C CA . LYS A 1 129 ? -20.981 5.547 9.980 1.00 94.44 129 LYS A CA 1
ATOM 1079 C C . LYS A 1 129 ? -21.425 5.531 11.430 1.00 94.44 129 LYS A C 1
ATOM 1081 O O . LYS A 1 129 ? -22.501 5.026 11.745 1.00 94.44 129 LYS A O 1
ATOM 1086 N N . ILE A 1 130 ? -20.627 6.160 12.284 1.00 94.50 130 ILE A N 1
ATOM 1087 C CA . ILE A 1 130 ? -20.953 6.409 13.683 1.00 94.50 130 ILE A CA 1
ATOM 1088 C C . ILE A 1 130 ? -20.676 7.873 14.007 1.00 94.50 130 ILE A C 1
ATOM 1090 O O . ILE A 1 130 ? -19.578 8.381 13.791 1.00 94.50 130 ILE A O 1
ATOM 1094 N N . ASN A 1 131 ? -21.710 8.584 14.459 1.00 92.38 131 ASN A N 1
ATOM 1095 C CA . ASN A 1 131 ? -21.682 10.039 14.606 1.00 92.38 131 ASN A CA 1
ATOM 1096 C C . ASN A 1 131 ? -21.215 10.729 13.303 1.00 92.38 131 ASN A C 1
ATOM 1098 O O . ASN A 1 131 ? -21.851 10.604 12.251 1.00 92.38 131 ASN A O 1
ATOM 1102 N N . ASN A 1 132 ? -20.115 11.471 13.364 1.00 88.56 132 ASN A N 1
ATOM 1103 C CA . ASN A 1 132 ? -19.467 12.148 12.242 1.00 88.56 132 ASN A CA 1
ATOM 1104 C C . ASN A 1 132 ? -18.354 11.316 11.577 1.00 88.56 132 ASN A C 1
ATOM 1106 O O . ASN A 1 132 ? -17.862 11.725 10.525 1.00 88.56 132 ASN A O 1
ATOM 1110 N N . LEU A 1 133 ? -17.984 10.168 12.148 1.00 94.50 133 LEU A N 1
ATOM 1111 C CA . LEU A 1 133 ? -16.866 9.348 11.703 1.00 94.50 133 LEU A CA 1
ATOM 1112 C C . LEU A 1 133 ? -17.351 8.215 10.793 1.00 94.50 133 LEU A C 1
ATOM 1114 O O . LEU A 1 133 ? -18.276 7.473 11.128 1.00 94.50 133 LEU A O 1
ATOM 1118 N N . SER A 1 134 ? -16.717 8.084 9.631 1.00 95.88 134 SER A N 1
ATOM 1119 C CA . SER A 1 134 ? -16.936 6.956 8.721 1.00 95.88 134 SER A CA 1
ATOM 1120 C C . SER A 1 134 ? -15.811 5.945 8.912 1.00 95.88 134 SER A C 1
ATOM 1122 O O . SER A 1 134 ? -14.659 6.348 9.051 1.00 95.88 134 SER A O 1
ATOM 1124 N N . TYR A 1 135 ? -16.105 4.650 8.928 1.00 96.56 135 TYR A N 1
ATOM 1125 C CA . TYR A 1 135 ? -15.076 3.628 9.096 1.00 96.56 135 TYR A CA 1
ATOM 1126 C C . TYR A 1 135 ? -15.379 2.352 8.315 1.00 96.56 135 TYR A C 1
ATOM 1128 O O . TYR A 1 135 ? -16.516 2.089 7.930 1.00 96.56 135 TYR A O 1
ATOM 1136 N N . ILE A 1 136 ? -14.343 1.559 8.071 1.00 95.06 136 ILE A N 1
ATOM 1137 C CA . ILE A 1 136 ? -14.451 0.217 7.505 1.00 95.06 136 ILE A CA 1
ATOM 1138 C C . ILE A 1 136 ? -13.460 -0.703 8.217 1.00 95.06 136 ILE A C 1
ATOM 1140 O O . ILE A 1 136 ? -12.330 -0.305 8.504 1.00 95.06 136 ILE A O 1
ATOM 1144 N N . ILE A 1 137 ? -13.894 -1.930 8.506 1.00 94.00 137 ILE A N 1
ATOM 1145 C CA . ILE A 1 137 ? -13.054 -2.976 9.095 1.00 94.00 137 ILE A CA 1
ATOM 1146 C C . ILE A 1 137 ? -12.920 -4.100 8.074 1.00 94.00 137 ILE A C 1
ATOM 1148 O O . ILE A 1 137 ? -13.909 -4.724 7.691 1.00 94.00 137 ILE A O 1
ATOM 1152 N N . ILE A 1 138 ? -11.694 -4.345 7.626 1.00 91.38 138 ILE A N 1
ATOM 1153 C CA . ILE A 1 138 ? -11.330 -5.406 6.691 1.00 91.38 138 ILE A CA 1
ATOM 1154 C C . ILE A 1 138 ? -10.315 -6.296 7.415 1.00 91.38 138 ILE A C 1
ATOM 1156 O O . ILE A 1 138 ? -9.123 -6.099 7.240 1.00 91.38 138 ILE A O 1
ATOM 1160 N N . PRO A 1 139 ? -10.738 -7.261 8.248 1.00 89.69 139 PRO A N 1
ATOM 1161 C CA . PRO A 1 139 ? -9.840 -7.977 9.157 1.00 89.69 139 PRO A CA 1
ATOM 1162 C C . PRO A 1 139 ? -9.057 -9.088 8.433 1.00 89.69 139 PRO A C 1
ATOM 1164 O O . PRO A 1 139 ? -9.115 -10.255 8.812 1.00 89.69 139 PRO A O 1
ATOM 1167 N N . LYS A 1 140 ? -8.368 -8.747 7.338 1.00 85.38 140 LYS A N 1
ATOM 1168 C CA . LYS A 1 140 ? -7.644 -9.701 6.485 1.00 85.38 140 LYS A CA 1
ATOM 1169 C C . LYS A 1 140 ? -6.400 -10.239 7.187 1.00 85.38 140 LYS A C 1
ATOM 1171 O O . LYS A 1 140 ? -6.061 -11.401 6.976 1.00 85.38 140 LYS A O 1
ATOM 1176 N N . TYR A 1 141 ? -5.751 -9.403 7.998 1.00 86.56 141 TYR A N 1
ATOM 1177 C CA . TYR A 1 141 ? -4.487 -9.719 8.664 1.00 86.56 141 TYR A CA 1
ATOM 1178 C C . TYR A 1 141 ? -4.605 -10.018 10.157 1.00 86.56 141 TYR A C 1
ATOM 1180 O O . TYR A 1 141 ? -3.592 -10.235 10.815 1.00 86.56 141 TYR A O 1
ATOM 1188 N N . TYR A 1 142 ? -5.832 -10.122 10.674 1.00 89.69 142 TYR A N 1
ATOM 1189 C CA . TYR A 1 142 ? -6.073 -10.482 12.069 1.00 89.69 142 TYR A CA 1
ATOM 1190 C C . TYR A 1 142 ? -5.244 -11.724 12.480 1.00 89.69 142 TYR A C 1
ATOM 1192 O O . TYR A 1 142 ? -5.265 -12.726 11.754 1.00 89.69 142 TYR A O 1
ATOM 1200 N N . PRO A 1 143 ? -4.544 -11.700 13.633 1.00 92.25 143 PRO A N 1
ATOM 1201 C CA . PRO A 1 143 ? -4.680 -10.748 14.746 1.00 92.25 143 PRO A CA 1
ATOM 1202 C C . PRO A 1 143 ? -3.876 -9.446 14.631 1.00 92.25 143 PRO A C 1
ATOM 1204 O O . PRO A 1 143 ? -4.033 -8.579 15.490 1.00 92.25 143 PRO A O 1
ATOM 1207 N N . ASP A 1 144 ? -3.064 -9.287 13.588 1.00 93.31 144 ASP A N 1
ATOM 1208 C CA . ASP A 1 144 ? -2.253 -8.094 13.353 1.00 93.31 144 ASP A CA 1
ATOM 1209 C C . ASP A 1 144 ? -2.998 -7.142 12.414 1.00 93.31 144 ASP A C 1
ATOM 1211 O O . ASP A 1 144 ? -3.203 -7.438 11.240 1.00 93.31 144 ASP A O 1
ATOM 1215 N N . LEU A 1 145 ? -3.430 -5.991 12.919 1.00 94.62 145 LEU A N 1
ATOM 1216 C CA . LEU A 1 145 ? -4.210 -5.027 12.148 1.00 94.62 145 LEU A CA 1
ATOM 1217 C C . LEU A 1 145 ? -3.526 -3.667 12.103 1.00 94.62 145 LEU A C 1
ATOM 1219 O O . LEU A 1 145 ? -2.930 -3.211 13.076 1.00 94.62 145 LEU A O 1
ATOM 1223 N N . VAL A 1 146 ? -3.671 -2.968 10.985 1.00 94.38 146 VAL A N 1
ATOM 1224 C CA . VAL A 1 146 ? -3.260 -1.572 10.844 1.00 94.38 146 VAL A CA 1
ATOM 1225 C C . VAL A 1 146 ? -4.501 -0.699 10.761 1.00 94.38 146 VAL A C 1
ATOM 1227 O O . VAL A 1 146 ? -5.354 -0.871 9.891 1.00 94.38 146 VAL A O 1
ATOM 1230 N N . ILE A 1 147 ? -4.581 0.279 11.656 1.00 95.50 147 ILE A N 1
ATOM 1231 C CA . ILE A 1 147 ? -5.588 1.332 11.638 1.00 95.50 147 ILE A CA 1
ATOM 1232 C C . ILE A 1 147 ? -4.997 2.540 10.930 1.00 95.50 147 ILE A C 1
ATOM 1234 O O . ILE A 1 147 ? -4.053 3.148 11.426 1.00 95.50 147 ILE A O 1
ATOM 1238 N N . ASN A 1 148 ? -5.584 2.914 9.800 1.00 94.75 148 ASN A N 1
ATOM 1239 C CA . ASN A 1 148 ? -5.226 4.111 9.053 1.00 94.75 148 ASN A CA 1
ATOM 1240 C C . ASN A 1 148 ? -6.280 5.189 9.286 1.00 94.75 148 ASN A C 1
ATOM 1242 O O . ASN A 1 148 ? -7.471 4.970 9.047 1.00 94.75 148 ASN A O 1
ATOM 1246 N N . PHE A 1 149 ? -5.839 6.362 9.724 1.00 95.44 149 PHE A N 1
ATOM 1247 C CA . PHE A 1 149 ? -6.680 7.535 9.886 1.00 95.44 149 PHE A CA 1
ATOM 1248 C C . PHE A 1 149 ? -6.479 8.448 8.682 1.00 95.44 149 PHE A C 1
ATOM 1250 O O . PHE A 1 149 ? -5.403 8.997 8.473 1.00 95.44 149 PHE A O 1
ATOM 1257 N N . ASN A 1 150 ? -7.526 8.648 7.887 1.00 92.94 150 ASN A N 1
ATOM 1258 C CA . ASN A 1 150 ? -7.477 9.623 6.806 1.00 92.94 150 ASN A CA 1
ATOM 1259 C C . ASN A 1 150 ? -7.774 11.005 7.391 1.00 92.94 150 ASN A C 1
ATOM 1261 O O . ASN A 1 150 ? -8.913 11.311 7.737 1.00 92.94 150 ASN A O 1
ATOM 1265 N N . ILE A 1 151 ? -6.738 11.823 7.565 1.00 93.69 151 ILE A N 1
ATOM 1266 C CA . ILE A 1 151 ? -6.807 13.090 8.296 1.00 93.69 151 ILE A CA 1
ATOM 1267 C C . ILE A 1 151 ? -7.083 14.270 7.348 1.00 93.69 151 ILE A C 1
ATOM 1269 O O . ILE A 1 151 ? -6.304 14.558 6.444 1.00 93.69 151 ILE A O 1
ATOM 1273 N N . LYS A 1 152 ? -8.173 15.015 7.587 1.00 93.19 152 LYS A N 1
ATOM 1274 C CA . LYS A 1 152 ? -8.493 16.274 6.879 1.00 93.19 152 LYS A CA 1
ATOM 1275 C C . LYS A 1 152 ? -7.652 17.443 7.374 1.00 93.19 152 LYS A C 1
ATOM 1277 O O . LYS A 1 152 ? -7.356 18.362 6.613 1.00 93.19 152 LYS A O 1
ATOM 1282 N N . ARG A 1 153 ? -7.362 17.467 8.677 1.00 93.06 153 ARG A N 1
ATOM 1283 C CA . ARG A 1 153 ? -6.595 18.523 9.351 1.00 93.06 153 ARG A CA 1
ATOM 1284 C C . ARG A 1 153 ? -5.628 17.887 10.342 1.00 93.06 153 ARG A C 1
ATOM 1286 O O . ARG A 1 153 ? -6.091 17.054 11.110 1.00 93.06 153 ARG A O 1
ATOM 1293 N N . PRO A 1 154 ? -4.337 18.261 10.338 1.00 94.06 154 PRO A N 1
ATOM 1294 C CA . PRO A 1 154 ? -3.339 17.613 11.180 1.00 94.06 154 PRO A CA 1
ATOM 1295 C C . PRO A 1 154 ? -3.745 17.582 12.654 1.00 94.06 154 PRO A C 1
ATOM 1297 O O . PRO A 1 154 ? -4.073 18.625 13.215 1.00 94.06 154 PRO A O 1
ATOM 1300 N N . LEU A 1 155 ? -3.657 16.401 13.265 1.00 94.56 155 LEU A N 1
ATOM 1301 C CA . LEU A 1 155 ? -3.925 16.214 14.687 1.00 94.56 155 LEU A CA 1
ATOM 1302 C C . LEU A 1 155 ? -2.774 16.749 15.544 1.00 94.56 155 LEU A C 1
ATOM 1304 O O . LEU A 1 155 ? -1.594 16.539 15.233 1.00 94.56 155 LEU A O 1
ATOM 1308 N N . PHE A 1 156 ? -3.114 17.377 16.665 1.00 95.81 156 PHE A N 1
ATOM 1309 C CA . PHE A 1 156 ? -2.159 17.758 17.699 1.00 95.81 156 PHE A CA 1
ATOM 1310 C C . PHE A 1 156 ? -1.661 16.537 18.478 1.00 95.81 156 PHE A C 1
ATOM 1312 O O . PHE A 1 156 ? -2.339 15.518 18.582 1.00 95.81 156 PHE A O 1
ATOM 1319 N N . GLN A 1 157 ? -0.476 16.646 19.082 1.00 95.12 157 GLN A N 1
ATOM 1320 C CA . GLN A 1 157 ? 0.162 15.531 19.789 1.00 95.12 157 GLN A CA 1
ATOM 1321 C C . GLN A 1 157 ? -0.714 14.939 20.910 1.00 95.12 157 GLN A C 1
ATOM 1323 O O . GLN A 1 157 ? -0.803 13.724 21.044 1.00 95.12 157 GLN A O 1
ATOM 1328 N N . ASN A 1 158 ? -1.424 15.779 21.663 1.00 96.75 158 ASN A N 1
ATOM 1329 C CA . ASN A 1 158 ? -2.364 15.330 22.692 1.00 96.75 158 ASN A CA 1
ATOM 1330 C C . ASN A 1 158 ? -3.577 14.583 22.105 1.00 96.75 158 ASN A C 1
ATOM 1332 O O . ASN A 1 158 ? -4.070 13.647 22.722 1.00 96.75 158 ASN A O 1
ATOM 1336 N N . GLU A 1 159 ? -4.061 14.967 20.921 1.00 96.94 159 GLU A N 1
ATOM 1337 C CA . GLU A 1 159 ? -5.156 14.267 20.232 1.00 96.94 159 GLU A CA 1
ATOM 1338 C C . GLU A 1 159 ? -4.699 12.879 19.769 1.00 96.94 159 GLU A C 1
ATOM 1340 O O . GLU A 1 159 ? -5.413 11.894 19.957 1.00 96.94 159 GLU A O 1
ATOM 1345 N N . LYS A 1 160 ? -3.468 12.785 19.249 1.00 96.19 160 LYS A N 1
ATOM 1346 C CA . LYS A 1 160 ? -2.829 11.510 18.893 1.00 96.19 160 LYS A CA 1
ATOM 1347 C C . LYS A 1 160 ? -2.725 10.575 20.100 1.00 96.19 160 LYS A C 1
ATOM 1349 O O . LYS A 1 160 ? -3.134 9.421 20.022 1.00 96.19 160 LYS A O 1
ATOM 1354 N N . GLU A 1 161 ? -2.261 11.094 21.235 1.00 96.19 161 GLU A N 1
ATOM 1355 C CA . GLU A 1 161 ? -2.170 10.339 22.490 1.00 96.19 161 GLU A CA 1
ATOM 1356 C C . GLU A 1 161 ? -3.540 9.868 22.993 1.00 96.19 161 GLU A C 1
ATOM 1358 O O . GLU A 1 161 ? -3.654 8.755 23.503 1.00 96.19 161 GLU A O 1
ATOM 1363 N N . ILE A 1 162 ? -4.601 10.671 22.832 1.00 97.25 162 ILE A N 1
ATOM 1364 C CA . ILE A 1 162 ? -5.968 10.247 23.171 1.00 97.25 162 ILE A CA 1
ATOM 1365 C C . ILE A 1 162 ? -6.386 9.045 22.317 1.00 97.25 162 ILE A C 1
ATOM 1367 O O . ILE A 1 162 ? -6.879 8.064 22.873 1.00 97.25 162 ILE A O 1
ATOM 1371 N N . ILE A 1 163 ? -6.159 9.089 20.998 1.00 96.88 163 ILE A N 1
ATOM 1372 C CA . ILE A 1 163 ? -6.470 7.971 20.092 1.00 96.88 163 ILE A CA 1
ATOM 1373 C C . ILE A 1 163 ? -5.723 6.707 20.529 1.00 96.88 163 ILE A C 1
ATOM 1375 O O . ILE A 1 163 ? -6.341 5.660 20.712 1.00 96.88 163 ILE A O 1
ATOM 1379 N N . GLU A 1 164 ? -4.411 6.799 20.748 1.00 96.00 164 GLU A N 1
ATOM 1380 C CA . GLU A 1 164 ? -3.613 5.660 21.212 1.00 96.00 164 GLU A CA 1
ATOM 1381 C C . GLU A 1 164 ? -4.136 5.099 22.537 1.00 96.00 164 GLU A C 1
ATOM 1383 O O . GLU A 1 164 ? -4.272 3.886 22.693 1.00 96.00 164 GLU A O 1
ATOM 1388 N N . ASN A 1 165 ? -4.456 5.973 23.494 1.00 95.88 165 ASN A N 1
ATOM 1389 C CA . ASN A 1 165 ? -4.943 5.572 24.809 1.00 95.88 165 ASN A CA 1
ATOM 1390 C C . ASN A 1 165 ? -6.298 4.868 24.739 1.00 95.88 165 ASN A C 1
ATOM 1392 O O . ASN A 1 165 ? -6.522 3.947 25.521 1.00 95.88 165 ASN A O 1
ATOM 1396 N N . ILE A 1 166 ? -7.179 5.248 23.807 1.00 96.94 166 ILE A N 1
ATOM 1397 C CA . ILE A 1 166 ? -8.449 4.550 23.564 1.00 96.94 166 ILE A CA 1
ATOM 1398 C C . ILE A 1 166 ? -8.190 3.088 23.173 1.00 96.94 166 ILE A C 1
ATOM 1400 O O . ILE A 1 166 ? -8.837 2.194 23.722 1.00 96.94 166 ILE A O 1
ATOM 1404 N N . PHE A 1 167 ? -7.203 2.826 22.310 1.00 95.00 167 PHE A N 1
ATOM 1405 C CA . PHE A 1 167 ? -6.828 1.459 21.929 1.00 95.00 167 PHE A CA 1
ATOM 1406 C C . PHE A 1 167 ? -5.939 0.741 22.963 1.00 95.00 167 PHE A C 1
ATOM 1408 O O . PHE A 1 167 ? -5.853 -0.482 22.978 1.00 95.00 167 PHE A O 1
ATOM 1415 N N . LYS A 1 168 ? -5.261 1.457 23.859 1.00 93.62 168 LYS A N 1
ATOM 1416 C CA . LYS A 1 168 ? -4.434 0.840 24.916 1.00 93.62 168 LYS A CA 1
ATOM 1417 C C . LYS A 1 168 ? -5.257 0.382 26.130 1.00 93.62 168 LYS A C 1
ATOM 1419 O O . LYS A 1 168 ? -4.705 -0.211 27.055 1.00 93.62 168 LYS A O 1
ATOM 1424 N N . LYS A 1 169 ? -6.574 0.638 26.161 1.00 89.88 169 LYS A N 1
ATOM 1425 C CA . LYS A 1 169 ? -7.459 0.216 27.267 1.00 89.88 169 LYS A CA 1
ATOM 1426 C C . LYS A 1 169 ? -7.533 -1.305 27.420 1.00 89.88 169 LYS A C 1
ATOM 1428 O O . LYS A 1 169 ? -7.691 -1.791 28.542 1.00 89.88 169 LYS A O 1
ATOM 1433 N N . ASN A 1 170 ? -7.437 -2.050 26.319 1.00 82.12 170 ASN A N 1
ATOM 1434 C CA . ASN A 1 170 ? -7.415 -3.508 26.352 1.00 82.12 170 ASN A CA 1
ATOM 1435 C C . ASN A 1 170 ? -5.992 -4.008 26.644 1.00 82.12 170 ASN A C 1
ATOM 1437 O O . ASN A 1 170 ? -5.060 -3.720 25.902 1.00 82.12 170 ASN A O 1
ATOM 1441 N N . LYS A 1 171 ? -5.826 -4.777 27.727 1.00 77.31 171 LYS A N 1
ATOM 1442 C CA . LYS A 1 171 ? -4.514 -5.283 28.168 1.00 77.31 171 LYS A CA 1
ATOM 1443 C C . LYS A 1 171 ? -3.919 -6.353 27.252 1.00 77.31 171 LYS A C 1
ATOM 1445 O O . LYS A 1 171 ? -2.726 -6.604 27.361 1.00 77.31 171 LYS A O 1
ATOM 1450 N N . ASN A 1 172 ? -4.735 -6.962 26.395 1.00 85.06 172 ASN A N 1
ATOM 1451 C CA . ASN A 1 172 ? -4.315 -8.014 25.470 1.00 85.06 172 ASN A CA 1
ATOM 1452 C C . ASN A 1 172 ? -4.089 -7.476 24.052 1.00 85.06 172 ASN A C 1
ATOM 1454 O O . ASN A 1 172 ? -4.113 -8.238 23.097 1.00 85.06 172 ASN A O 1
ATOM 1458 N N . VAL A 1 173 ? -3.935 -6.160 23.898 1.00 91.00 173 VAL A N 1
ATOM 1459 C CA . VAL A 1 173 ? -3.655 -5.550 22.602 1.00 91.00 173 VAL A CA 1
ATOM 1460 C C . VAL A 1 173 ? -2.382 -4.738 22.730 1.00 91.00 173 VAL A C 1
ATOM 1462 O O . VAL A 1 173 ? -2.297 -3.802 23.528 1.00 91.00 173 VAL A O 1
ATOM 1465 N N . TYR A 1 174 ? -1.378 -5.093 21.938 1.00 93.50 174 TYR A N 1
ATOM 1466 C CA . TYR A 1 174 ? -0.249 -4.209 21.711 1.00 93.50 174 TYR A CA 1
ATOM 1467 C C . TYR A 1 174 ? -0.674 -3.108 20.738 1.00 93.50 174 TYR A C 1
ATOM 1469 O O . TYR A 1 174 ? -1.297 -3.377 19.715 1.00 93.50 174 TYR A O 1
ATOM 1477 N N . VAL A 1 175 ? -0.325 -1.863 21.061 1.00 94.75 175 VAL A N 1
ATOM 1478 C CA . VAL A 1 175 ? -0.682 -0.677 20.276 1.00 94.75 175 VAL A CA 1
ATOM 1479 C C . VAL A 1 175 ? 0.578 0.137 20.041 1.00 94.75 175 VAL A C 1
ATOM 1481 O O . VAL A 1 175 ? 1.209 0.594 21.003 1.00 94.75 175 VAL A O 1
ATOM 1484 N N . SER A 1 176 ? 0.943 0.337 18.776 1.00 93.88 176 SER A N 1
ATOM 1485 C CA . SER A 1 176 ? 2.041 1.237 18.423 1.00 93.88 176 SER A CA 1
ATOM 1486 C C . SER A 1 176 ? 1.679 2.700 18.696 1.00 93.88 176 SER A C 1
ATOM 1488 O O . SER A 1 176 ? 0.526 3.054 18.940 1.00 93.88 176 SER A O 1
ATOM 1490 N N . ASN A 1 177 ? 2.672 3.581 18.605 1.00 92.50 177 ASN A N 1
ATOM 1491 C CA . ASN A 1 177 ? 2.390 5.012 18.528 1.00 92.50 177 ASN A CA 1
ATOM 1492 C C . ASN A 1 177 ? 1.716 5.341 17.185 1.00 92.50 177 ASN A C 1
ATOM 1494 O O . ASN A 1 177 ? 1.934 4.629 16.199 1.00 92.50 177 ASN A O 1
ATOM 1498 N N . LEU A 1 178 ? 0.945 6.429 17.145 1.00 91.62 178 LEU A N 1
ATOM 1499 C CA . LEU A 1 178 ? 0.344 6.960 15.925 1.00 91.62 178 LEU A CA 1
ATOM 1500 C C . LEU A 1 178 ? 1.421 7.679 15.095 1.00 91.62 178 LEU A C 1
ATOM 1502 O O . LEU A 1 178 ? 1.791 8.823 15.379 1.00 91.62 178 LEU A O 1
ATOM 1506 N N . ILE A 1 179 ? 1.928 7.003 14.063 1.00 87.75 179 ILE A N 1
ATOM 1507 C CA . ILE A 1 179 ? 2.973 7.495 13.151 1.00 87.75 179 ILE A CA 1
ATOM 1508 C C . ILE A 1 179 ? 2.414 7.485 11.731 1.00 87.75 179 ILE A C 1
ATOM 1510 O O . ILE A 1 179 ? 1.752 6.530 11.335 1.00 87.75 179 ILE A O 1
ATOM 1514 N N . ASP A 1 180 ? 2.657 8.562 10.979 1.00 86.50 180 ASP A N 1
ATOM 1515 C CA . ASP A 1 180 ? 2.138 8.740 9.615 1.00 86.50 180 ASP A CA 1
ATOM 1516 C C . ASP A 1 180 ? 0.624 8.475 9.516 1.00 86.50 180 ASP A C 1
ATOM 1518 O O . ASP A 1 180 ? 0.140 7.825 8.595 1.00 86.50 180 ASP A O 1
ATOM 1522 N N . ASP A 1 181 ? -0.110 8.959 10.525 1.00 92.12 181 ASP A N 1
ATOM 1523 C CA . ASP A 1 181 ? -1.557 8.796 10.690 1.00 92.12 181 ASP A CA 1
ATOM 1524 C C . ASP A 1 181 ? -2.025 7.326 10.732 1.00 92.12 181 ASP A C 1
ATOM 1526 O O . ASP A 1 181 ? -3.171 7.010 10.414 1.00 92.12 181 ASP A O 1
ATOM 1530 N N . SER A 1 182 ? -1.150 6.420 11.182 1.00 94.19 182 SER A N 1
ATOM 1531 C CA . SER A 1 182 ? -1.433 4.991 11.328 1.00 94.19 182 SER A CA 1
ATOM 1532 C C . SER A 1 182 ? -1.033 4.419 12.695 1.00 94.19 182 SER A C 1
ATOM 1534 O O . SER A 1 182 ? -0.071 4.872 13.319 1.00 94.19 182 SER A O 1
ATOM 1536 N N . ILE A 1 183 ? -1.784 3.419 13.168 1.00 95.00 183 ILE A N 1
ATOM 1537 C CA . ILE A 1 183 ? -1.495 2.623 14.373 1.00 95.00 183 ILE A CA 1
A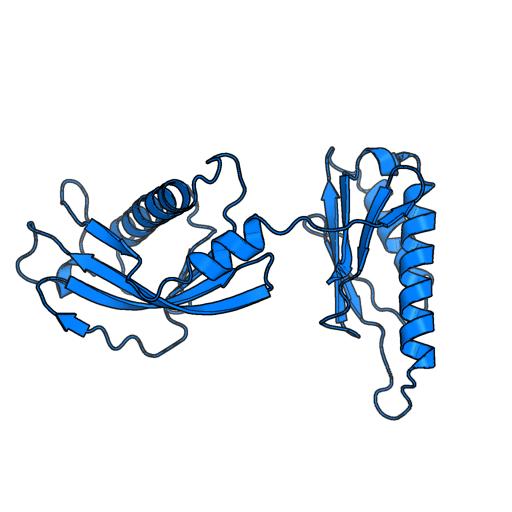TOM 1538 C C . ILE A 1 183 ? -1.459 1.148 13.984 1.00 95.00 183 ILE A C 1
ATOM 1540 O O . ILE A 1 183 ? -2.361 0.666 13.305 1.00 95.00 183 ILE A O 1
ATOM 1544 N N . MET A 1 184 ? -0.458 0.420 14.467 1.00 94.56 184 MET A N 1
ATOM 1545 C CA . MET A 1 184 ? -0.423 -1.038 14.434 1.00 94.56 184 MET A CA 1
ATOM 1546 C C . MET A 1 184 ? -1.033 -1.595 15.723 1.00 94.56 184 MET A C 1
ATOM 1548 O O . MET A 1 184 ? -0.660 -1.176 16.823 1.00 94.56 184 MET A O 1
ATOM 1552 N N . LEU A 1 185 ? -1.960 -2.534 15.568 1.00 94.38 185 LEU A N 1
ATOM 1553 C CA . LEU A 1 185 ? -2.566 -3.329 16.624 1.00 94.38 185 LEU A CA 1
ATOM 1554 C C . LEU A 1 185 ? -2.152 -4.790 16.471 1.00 94.38 185 LEU A C 1
ATOM 1556 O O . LEU A 1 185 ? -2.260 -5.340 15.383 1.00 94.38 185 LEU A O 1
ATOM 1560 N N . ASP A 1 186 ? -1.756 -5.419 17.568 1.00 93.25 186 ASP A N 1
ATOM 1561 C CA . ASP A 1 186 ? -1.559 -6.870 17.655 1.00 93.25 186 ASP A CA 1
ATOM 1562 C C . ASP A 1 186 ? -2.402 -7.382 18.828 1.00 93.25 186 ASP A C 1
ATOM 1564 O O . ASP A 1 186 ? -2.177 -6.999 19.980 1.00 93.25 186 ASP A O 1
ATOM 1568 N N . PHE A 1 187 ? -3.404 -8.212 18.522 1.00 90.56 187 PHE A N 1
ATOM 1569 C CA . PHE A 1 187 ? -4.365 -8.759 19.487 1.00 90.56 187 PHE A CA 1
ATOM 1570 C C . PHE A 1 187 ? -3.810 -9.876 20.397 1.00 90.56 187 PHE A C 1
ATOM 1572 O O . PHE A 1 187 ? -4.591 -10.544 21.073 1.00 90.56 187 PHE A O 1
ATOM 1579 N N . GLN A 1 188 ? -2.487 -10.094 20.441 1.00 88.69 188 GLN A N 1
ATOM 1580 C CA . GLN A 1 188 ? -1.779 -11.026 21.340 1.00 88.69 188 GLN A CA 1
ATOM 1581 C C . GLN A 1 188 ? -2.491 -12.376 21.522 1.00 88.69 188 GLN A C 1
ATOM 1583 O O . GLN A 1 188 ? -2.607 -12.914 22.628 1.00 88.69 188 GLN A O 1
ATOM 1588 N N . VAL A 1 189 ? -3.009 -12.908 20.417 1.00 87.81 189 VAL A N 1
ATOM 1589 C CA . VAL A 1 189 ? -3.915 -14.052 20.430 1.00 87.81 189 VAL A CA 1
ATOM 1590 C C . VAL A 1 189 ? -3.164 -15.338 20.761 1.00 87.81 189 VAL A C 1
ATOM 1592 O O . VAL A 1 189 ? -2.188 -15.703 20.102 1.00 87.81 189 VAL A O 1
ATOM 1595 N N . ASP A 1 190 ? -3.681 -16.095 21.730 1.00 86.56 190 ASP A N 1
ATOM 1596 C CA . ASP A 1 190 ? -3.252 -17.474 21.962 1.00 86.56 190 ASP A CA 1
ATOM 1597 C C . ASP A 1 190 ? -3.851 -18.400 20.897 1.00 86.56 190 ASP A C 1
ATOM 1599 O O . ASP A 1 190 ? -4.942 -18.953 21.052 1.00 86.56 190 ASP A O 1
ATOM 1603 N N . SER A 1 191 ? -3.108 -18.583 19.806 1.00 83.88 191 SER A N 1
ATOM 1604 C CA . SER A 1 191 ? -3.510 -19.424 18.671 1.00 83.88 191 SER A CA 1
ATOM 1605 C C . SER A 1 191 ? -3.895 -20.867 19.034 1.00 83.88 191 SER A C 1
ATOM 1607 O O . SER A 1 191 ? -4.663 -21.477 18.292 1.00 83.88 191 SER A O 1
ATOM 1609 N N . MET A 1 192 ? -3.418 -21.428 20.155 1.00 86.88 192 MET A N 1
ATOM 1610 C CA . MET A 1 192 ? -3.776 -22.797 20.562 1.00 86.88 192 MET A CA 1
ATOM 1611 C C . MET A 1 192 ? -5.160 -22.881 21.212 1.00 86.88 192 MET A C 1
ATOM 1613 O O . MET A 1 192 ? -5.791 -23.936 21.169 1.00 86.88 192 MET A O 1
ATOM 1617 N N . ASN A 1 193 ? -5.625 -21.783 21.810 1.00 89.00 193 ASN A N 1
ATOM 1618 C CA . ASN A 1 193 ? -6.889 -21.710 22.544 1.00 89.00 193 ASN A CA 1
ATOM 1619 C C . ASN A 1 193 ? -7.913 -20.767 21.898 1.00 89.00 193 ASN A C 1
ATOM 1621 O O . ASN A 1 193 ? -9.005 -20.596 22.443 1.00 89.00 193 ASN A O 1
ATOM 1625 N N . PHE A 1 194 ? -7.568 -20.173 20.755 1.00 89.38 194 PHE A N 1
ATOM 1626 C CA . PHE A 1 194 ? -8.381 -19.190 20.059 1.00 89.38 194 PHE A CA 1
ATOM 1627 C C . PHE A 1 194 ? -9.731 -19.752 19.614 1.00 89.38 194 PHE A C 1
ATOM 1629 O O . PHE A 1 194 ? -9.811 -20.817 18.993 1.00 89.38 194 PHE A O 1
ATOM 1636 N N . LYS A 1 195 ? -10.800 -19.006 19.898 1.00 91.75 195 LYS A N 1
ATOM 1637 C CA . LYS A 1 195 ? -12.159 -19.329 19.460 1.00 91.75 195 LYS A CA 1
ATOM 1638 C C . LYS A 1 195 ? -12.710 -18.228 18.573 1.00 91.75 195 LYS A C 1
ATOM 1640 O O . LYS A 1 195 ? -12.367 -17.061 18.704 1.00 91.75 195 LYS A O 1
ATOM 1645 N N . GLU A 1 196 ? -13.668 -18.594 17.728 1.00 91.50 196 GLU A N 1
ATOM 1646 C CA . GLU A 1 196 ? -14.402 -17.634 16.895 1.00 91.50 196 GLU A CA 1
ATOM 1647 C C . GLU A 1 196 ? -15.073 -16.527 17.735 1.00 91.50 196 GLU A C 1
ATOM 1649 O O . GLU A 1 196 ? -15.153 -15.374 17.329 1.00 91.50 196 GLU A O 1
ATOM 1654 N N . GLU A 1 197 ? -15.504 -16.846 18.956 1.00 92.88 197 GLU A N 1
ATOM 1655 C CA . GLU A 1 197 ? -16.045 -15.863 19.901 1.00 92.88 197 GLU A CA 1
ATOM 1656 C C . GLU A 1 197 ? -15.029 -14.783 20.295 1.00 92.88 197 GLU A C 1
ATOM 1658 O O . GLU A 1 197 ? -15.427 -13.652 20.575 1.00 92.88 197 GLU A O 1
ATOM 1663 N N . ASP A 1 198 ? -13.738 -15.115 20.334 1.00 91.38 198 ASP A N 1
ATOM 1664 C CA . ASP A 1 198 ? -12.676 -14.164 20.661 1.00 91.38 198 ASP A CA 1
ATOM 1665 C C . ASP A 1 198 ? -12.473 -13.185 19.499 1.00 91.38 198 ASP A C 1
ATOM 1667 O O . ASP A 1 198 ? -12.453 -11.977 19.729 1.00 91.38 198 ASP A O 1
ATOM 1671 N N . PHE A 1 199 ? -12.515 -13.674 18.251 1.00 93.12 199 PHE A N 1
ATOM 1672 C CA . PHE A 1 199 ? -12.550 -12.818 17.058 1.00 93.12 199 PHE A CA 1
ATOM 1673 C C . PHE A 1 199 ? -13.682 -11.782 17.128 1.00 93.12 199 PHE A C 1
ATOM 1675 O O . PHE A 1 199 ? -13.451 -10.587 16.951 1.00 93.12 199 PHE A O 1
ATOM 1682 N N . TYR A 1 200 ? -14.920 -12.211 17.402 1.00 94.44 200 TYR A N 1
ATOM 1683 C CA . TYR A 1 200 ? -16.051 -11.279 17.451 1.00 94.44 200 TYR A CA 1
ATOM 1684 C C . TYR A 1 200 ? -15.943 -10.282 18.608 1.00 94.44 200 TYR A C 1
ATOM 1686 O O . TYR A 1 200 ? -16.310 -9.120 18.433 1.00 94.44 200 TYR A O 1
ATOM 1694 N N . LYS A 1 201 ? -15.419 -10.696 19.770 1.00 93.69 201 LYS A N 1
ATOM 1695 C CA . LYS A 1 201 ? -15.145 -9.770 20.883 1.00 93.69 201 LYS A CA 1
ATOM 1696 C C . LYS A 1 201 ? -14.130 -8.706 20.480 1.00 93.69 201 LYS A C 1
ATOM 1698 O O . LYS A 1 201 ? -14.346 -7.536 20.787 1.00 93.69 201 LYS A O 1
ATOM 1703 N N . ASP A 1 202 ? -13.0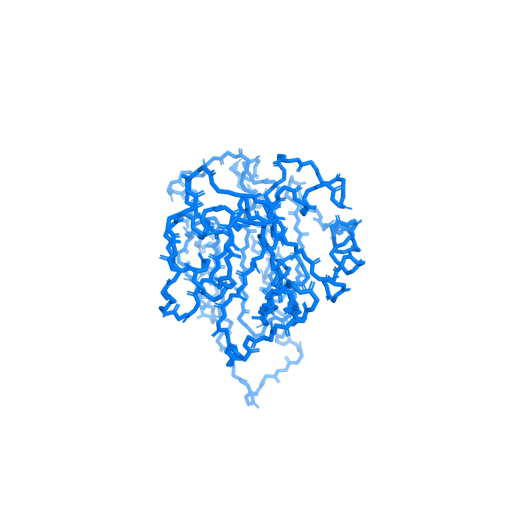80 -9.088 19.763 1.00 94.25 202 ASP A N 1
ATOM 1704 C CA . ASP A 1 202 ? -12.057 -8.159 19.284 1.00 94.25 202 ASP A CA 1
ATOM 1705 C C . ASP A 1 202 ? -12.608 -7.197 18.224 1.00 94.25 202 ASP A C 1
ATOM 1707 O O . ASP A 1 202 ? -12.324 -5.999 18.258 1.00 94.25 202 ASP A O 1
ATOM 1711 N N . MET A 1 203 ? -13.477 -7.673 17.328 1.00 95.00 203 MET A N 1
ATOM 1712 C CA . MET A 1 203 ? -14.163 -6.805 16.363 1.00 95.00 203 MET A CA 1
ATOM 1713 C C . MET A 1 203 ? -15.115 -5.812 17.048 1.00 95.00 203 MET A C 1
ATOM 1715 O O . MET A 1 203 ? -15.164 -4.641 16.667 1.00 95.00 203 MET A O 1
ATOM 1719 N N . GLU A 1 204 ? -15.856 -6.237 18.073 1.00 95.25 204 GLU A N 1
ATOM 1720 C CA . GLU A 1 204 ? -16.707 -5.337 18.865 1.00 95.25 204 GLU A CA 1
ATOM 1721 C C . GLU A 1 204 ? -15.888 -4.341 19.693 1.00 95.25 204 GLU A C 1
ATOM 1723 O O . GLU A 1 204 ? -16.276 -3.177 19.835 1.00 95.25 204 GLU A O 1
ATOM 1728 N N . TYR A 1 205 ? -14.722 -4.760 20.183 1.00 95.62 205 TYR A N 1
ATOM 1729 C CA . TYR A 1 205 ? -13.754 -3.868 20.801 1.00 95.62 205 TYR A CA 1
ATOM 1730 C C . TYR A 1 205 ? -13.306 -2.771 19.823 1.00 95.62 205 TYR A C 1
ATOM 1732 O O . TYR A 1 205 ? -13.419 -1.594 20.162 1.00 95.62 205 TYR A O 1
ATOM 1740 N N . LEU A 1 206 ? -12.911 -3.121 18.590 1.00 95.94 206 LEU A N 1
ATOM 1741 C CA . LEU A 1 206 ? -12.545 -2.134 17.565 1.00 95.94 206 LEU A CA 1
ATOM 1742 C C . LEU A 1 206 ? -13.682 -1.143 17.297 1.00 95.94 206 LEU A C 1
ATOM 1744 O O . LEU A 1 206 ? -13.457 0.066 17.306 1.00 95.94 206 LEU A O 1
ATOM 1748 N N . LYS A 1 207 ? -14.916 -1.630 17.111 1.00 95.94 207 LYS A N 1
ATOM 1749 C CA . LYS A 1 207 ? -16.089 -0.761 16.911 1.00 95.94 207 LYS A CA 1
ATOM 1750 C C . LYS A 1 207 ? -16.325 0.170 18.100 1.00 95.94 207 LYS A C 1
ATOM 1752 O O . LYS A 1 207 ? -16.637 1.345 17.907 1.00 95.94 207 LYS A O 1
ATOM 1757 N N . THR A 1 208 ? -16.150 -0.328 19.323 1.00 96.50 208 THR A N 1
ATOM 1758 C CA . THR A 1 208 ? -16.287 0.473 20.546 1.00 96.50 208 THR A CA 1
ATOM 1759 C C . THR A 1 208 ? -15.202 1.545 20.629 1.00 96.50 208 THR A C 1
ATOM 1761 O O . THR A 1 208 ? -15.514 2.701 20.901 1.00 96.50 208 THR A O 1
ATOM 1764 N N . SER A 1 209 ? -13.950 1.218 20.312 1.00 97.00 209 SER A N 1
ATOM 1765 C CA . SER A 1 209 ? -12.861 2.197 20.246 1.00 97.00 209 SER A CA 1
ATOM 1766 C C . SER A 1 209 ? -13.121 3.276 19.188 1.00 97.00 209 SER A C 1
ATOM 1768 O O . SER A 1 209 ? -12.961 4.463 19.465 1.00 97.00 209 SER A O 1
ATOM 1770 N N . ILE A 1 210 ? -13.598 2.900 17.996 1.00 97.19 210 ILE A N 1
ATOM 1771 C CA . ILE A 1 210 ? -13.984 3.860 16.945 1.00 97.19 210 ILE A CA 1
ATOM 1772 C C . ILE A 1 210 ? -15.125 4.766 17.425 1.00 97.19 210 ILE A C 1
ATOM 1774 O O . ILE A 1 210 ? -15.096 5.975 17.185 1.00 97.19 210 ILE A O 1
ATOM 1778 N N . LYS A 1 211 ? -16.111 4.209 18.140 1.00 97.44 211 LYS A N 1
ATOM 1779 C CA . LYS A 1 211 ? -17.185 4.992 18.757 1.00 97.44 211 LYS A CA 1
ATOM 1780 C C . LYS A 1 211 ? -16.626 6.040 19.718 1.00 97.44 211 LYS A C 1
ATOM 1782 O O . LYS A 1 211 ? -16.975 7.208 19.582 1.00 97.44 211 LYS A O 1
ATOM 1787 N N . GLU A 1 212 ? -15.742 5.658 20.633 1.00 97.56 212 GLU A N 1
ATOM 1788 C CA . GLU A 1 212 ? -15.143 6.594 21.592 1.00 97.56 212 GLU A CA 1
ATOM 1789 C C . GLU A 1 212 ? -14.338 7.711 20.909 1.00 97.56 212 GLU A C 1
ATOM 1791 O O . GLU A 1 212 ? -14.379 8.861 21.349 1.00 97.56 212 GLU A O 1
ATOM 1796 N N . ILE A 1 213 ? -13.642 7.400 19.808 1.00 97.25 213 ILE A N 1
ATOM 1797 C CA . ILE A 1 213 ? -12.952 8.402 18.980 1.00 97.25 213 ILE A CA 1
ATOM 1798 C C . ILE A 1 213 ? -13.968 9.355 18.353 1.00 97.25 213 ILE A C 1
ATOM 1800 O O . ILE A 1 213 ? -13.765 10.565 18.384 1.00 97.25 213 ILE A O 1
ATOM 1804 N N . SER A 1 214 ? -15.078 8.832 17.823 1.00 97.25 214 SER A N 1
ATOM 1805 C CA . SER A 1 214 ? -16.139 9.644 17.208 1.00 97.25 214 SER A CA 1
ATOM 1806 C C . SER A 1 214 ? -16.832 10.602 18.189 1.00 97.25 214 SER A C 1
ATOM 1808 O O . SER A 1 214 ? -17.480 11.554 17.767 1.00 97.25 214 SER A O 1
ATOM 1810 N N . GLU A 1 215 ? -16.702 10.362 19.496 1.00 97.12 215 GLU A N 1
ATOM 1811 C CA . GLU A 1 215 ? -17.233 11.221 20.561 1.00 97.12 215 GLU A CA 1
ATOM 1812 C C . GLU A 1 215 ? -16.256 12.347 20.955 1.00 97.12 215 GLU A C 1
ATOM 1814 O O . GLU A 1 215 ? -16.647 13.277 21.658 1.00 97.12 215 GLU A O 1
ATOM 1819 N N . GLN A 1 216 ? -15.001 12.308 20.487 1.00 97.19 216 GLN A N 1
ATOM 1820 C CA . GLN A 1 216 ? -14.017 13.365 20.734 1.00 97.19 216 GLN A CA 1
ATOM 1821 C C . GLN A 1 216 ? -14.264 14.584 19.838 1.00 97.19 216 GLN A C 1
ATOM 1823 O O . GLN A 1 216 ? -14.647 14.447 18.675 1.00 97.19 216 GLN A O 1
ATOM 1828 N N . GLU A 1 217 ? -13.956 15.790 20.324 1.00 94.81 217 GLU A N 1
ATOM 1829 C CA . GLU A 1 217 ? -14.128 17.034 19.549 1.00 94.81 217 GLU A CA 1
ATOM 1830 C C . GLU A 1 217 ? -13.308 17.038 18.246 1.00 94.81 217 GLU A C 1
ATOM 1832 O O . GLU A 1 217 ? -13.770 17.515 17.201 1.00 94.81 217 GLU A O 1
ATOM 1837 N N . PHE A 1 218 ? -12.110 16.446 18.288 1.00 95.44 218 PHE A N 1
ATOM 1838 C CA . PHE A 1 218 ? -11.203 16.358 17.146 1.00 95.44 218 PHE A CA 1
ATOM 1839 C C . PHE A 1 218 ? -11.638 15.344 16.082 1.00 95.44 218 PHE A C 1
ATOM 1841 O O . PHE A 1 218 ? -11.062 15.335 14.999 1.00 95.44 218 PHE A O 1
ATOM 1848 N N . SER A 1 219 ? -12.664 14.522 16.321 1.00 95.75 219 SER A N 1
ATOM 1849 C CA . SER A 1 219 ? -13.159 13.540 15.338 1.00 95.75 219 SER A CA 1
ATOM 1850 C C . SER A 1 219 ? -13.531 14.171 13.991 1.00 95.75 219 SER A C 1
ATOM 1852 O O . SER A 1 219 ? -13.342 13.557 12.947 1.00 95.75 219 SER A O 1
ATOM 1854 N N . ASN A 1 220 ? -13.964 15.438 13.987 1.00 93.88 220 ASN A N 1
ATOM 1855 C CA . ASN A 1 220 ? -14.250 16.207 12.768 1.00 93.88 220 ASN A CA 1
ATOM 1856 C C . ASN A 1 220 ? -13.014 16.453 11.880 1.00 93.88 220 ASN A C 1
ATOM 1858 O O . ASN A 1 220 ? -13.154 16.826 10.712 1.00 93.88 220 ASN A O 1
ATOM 1862 N N . GLN A 1 221 ? -11.812 16.298 12.437 1.00 95.75 221 GLN A N 1
ATOM 1863 C CA . GLN A 1 221 ? -10.543 16.396 11.718 1.00 95.75 221 GLN A CA 1
ATOM 1864 C C . GLN A 1 221 ? -10.213 15.103 10.962 1.00 95.75 221 GLN A C 1
ATOM 1866 O O . GLN A 1 221 ? -9.364 15.125 10.074 1.00 95.75 221 GLN A O 1
ATOM 1871 N N . ILE A 1 222 ? -10.901 14.001 11.269 1.00 96.25 222 ILE A N 1
ATOM 1872 C CA . ILE A 1 222 ? -10.728 12.697 10.636 1.00 96.25 222 ILE A CA 1
ATOM 1873 C C . ILE A 1 222 ? -11.813 12.544 9.563 1.00 96.25 222 ILE A C 1
ATOM 1875 O O . ILE A 1 222 ? -13.001 12.747 9.803 1.00 96.25 222 ILE A O 1
ATOM 1879 N N . GLU A 1 223 ? -11.409 12.227 8.338 1.00 93.44 223 GLU A N 1
ATOM 1880 C CA . GLU A 1 223 ? -12.325 11.939 7.240 1.00 93.44 223 GLU A CA 1
ATOM 1881 C C . GLU A 1 223 ? -12.978 10.577 7.402 1.00 93.44 223 GLU A C 1
ATOM 1883 O O . GLU A 1 223 ? -14.204 10.459 7.356 1.00 93.44 223 GLU A O 1
ATOM 1888 N N . ASN A 1 224 ? -12.143 9.558 7.565 1.00 94.62 224 ASN A N 1
ATOM 1889 C CA . ASN A 1 224 ? -12.561 8.187 7.764 1.00 94.62 224 ASN A CA 1
ATOM 1890 C C . ASN A 1 224 ? -11.429 7.364 8.404 1.00 94.62 224 ASN A C 1
ATOM 1892 O O . ASN A 1 224 ? -10.281 7.813 8.470 1.00 94.62 224 ASN A O 1
ATOM 1896 N N . VAL A 1 225 ? -11.776 6.171 8.8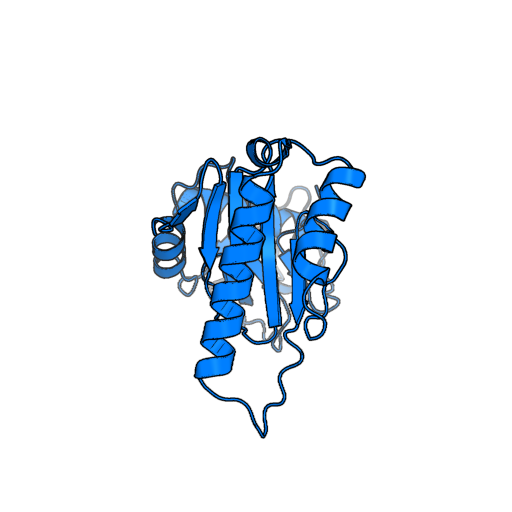83 1.00 96.38 225 VAL A N 1
ATOM 1897 C CA . VAL A 1 225 ? -10.846 5.197 9.464 1.00 96.38 225 VAL A CA 1
ATOM 1898 C C . VAL A 1 225 ? -10.911 3.894 8.674 1.00 96.38 225 VAL A C 1
ATOM 1900 O O . VAL A 1 225 ? -11.987 3.321 8.502 1.00 96.38 225 VAL A O 1
ATOM 1903 N N . GLU A 1 226 ? -9.765 3.401 8.220 1.00 94.69 226 GLU A N 1
ATOM 1904 C CA . GLU A 1 226 ? -9.657 2.104 7.551 1.00 94.69 226 GLU A CA 1
ATOM 1905 C C . GLU A 1 226 ? -8.817 1.144 8.392 1.00 94.69 226 GLU A C 1
ATOM 1907 O O . GLU A 1 226 ? -7.633 1.391 8.618 1.00 94.69 226 GLU A O 1
ATOM 1912 N N . ILE A 1 227 ? -9.418 0.035 8.825 1.00 94.38 227 ILE A N 1
ATOM 1913 C CA . ILE A 1 227 ? -8.735 -1.029 9.570 1.00 94.38 227 ILE A CA 1
ATOM 1914 C C . ILE A 1 227 ? -8.504 -2.210 8.629 1.00 94.38 227 ILE A C 1
ATOM 1916 O O . ILE A 1 227 ? -9.466 -2.682 8.017 1.00 94.38 227 ILE A O 1
ATOM 1920 N N . ARG A 1 228 ? -7.254 -2.661 8.491 1.00 90.88 228 ARG A N 1
ATOM 1921 C CA . ARG A 1 228 ? -6.841 -3.726 7.561 1.00 90.88 228 ARG A CA 1
ATOM 1922 C C . ARG A 1 228 ? -5.948 -4.765 8.221 1.00 90.88 228 ARG A C 1
ATOM 1924 O O . ARG A 1 228 ? -5.145 -4.335 9.074 1.00 90.88 228 ARG A O 1
#

Organism: Chryseobacterium gleum (NCBI:txid250)